Protein AF-A0A955VXV9-F1 (afdb_monomer)

Mean predicted aligned error: 8.93 Å

Solvent-accessible surface area (backbone atoms only — not comparable to full-atom values): 13601 Å² total; per-residue (Å²): 133,82,78,85,80,50,72,65,56,54,51,46,61,71,69,43,68,72,77,67,58,75,74,54,44,23,58,51,35,24,51,40,14,47,51,28,24,53,49,14,62,74,36,2,34,91,85,34,70,65,16,54,51,43,26,51,53,20,47,51,37,20,52,51,13,66,47,58,80,52,97,68,55,71,63,62,52,17,52,52,35,28,53,54,9,46,52,32,28,50,52,16,43,52,45,36,61,72,73,72,44,61,70,52,60,52,38,41,52,51,16,53,23,40,28,26,13,15,26,38,29,27,53,54,38,60,82,45,68,65,28,52,53,37,31,50,52,12,40,49,31,46,52,49,29,60,73,76,40,66,60,77,61,45,65,77,62,63,58,93,51,64,85,40,45,51,59,48,56,50,52,50,52,62,63,46,44,49,58,54,54,51,56,32,62,74,47,67,89,50,58,63,55,22,47,58,52,21,53,47,54,51,49,52,48,42,49,49,46,49,48,59,43,46,45,64,33,52,40,95,88,54,97,56,76,47,77,56,43,51,66,46,13,23,46,44,24,28,44,34,10,34,54,34,25,16,56,12,47,19,44,45,54,53,48,54,56,51,65,72,67,54,78,85,84,123

Secondary structure (DSSP, 8-state):
-PPPPPHHHHHHHHHS---THHHHHHHHHHHHHHHHHHHHHHHS-TT-HHHHHHHHHHHHHHHHHHGGGS---HHHHHHHHHHHHHHHHHHHHHHHHHHT--HHHHHHHHHHHHHHHHHHHHHH-TT-HHHHHHHHHHHHHHHHHHHH-THHHHTT---SSHHHHHHHHHHHHHHHHHHHHHHHHH-SSS-TTHHHHHHHHHHHHHHHHHHHHHHHHS-TT-SSPPPP-HHHHHHHHHHHHHHHHHHHHHHHHHHHHHHHHS----

Sequence (266 aa):
MSPPVLASEILEADLMPRCPGRRTIGPVCAASGLAGLVLALALGGASSPLTWVTAGVSALIVGFGLASGARLTYARRAWALAVLGVVELVLGNLAHLRIGLDGAFALLTVGVVVLSAGLLFRSYYRASRLARWVVLAGILLFAGWFAVTDELHALAGLGAAWQSWAPPLVHIAFLFAPILALLAFMDSRTRAGAHMWAYGLLGVFAVDVALSVAERLWPATGVGVALPDPLTATLIASAVGAVATATAAAQLLAVQTRNRAAPQDG

Nearest PDB structures (foldseek):
  4k0d-assembly1_B  TM=4.989E-01  e=6.677E+00  Anaeromyxobacter dehalogenans 2CP-C
  6fv7-assembly1_B  TM=2.117E-01  e=2.751E+00  Aquifex aeolicus VF5

Foldseek 3Di:
DDPDDDPVNVVVVVQAQPCPCLPPVLVLQLVLLVLLLVQLVVQQDPPDPLSVVSNVLSVVSNVLSPCSVPPDDLQVSLVSLQVSLVVLQCLLVVLCVVVVHDCLVVLLLVLLLQLLLLLLLCLRRLPDPVSVVSNVVSLVSLVVSVVVDCLVVLCVVADPDCLSPVLSVLNVVSVCLSVLSVVCNPDSVDSSCSNVSSVVSLVSLQVNLVSVLVCQQDPPPDPHGDGRHNSNSSSSSSSSSSSSNSSSSSSNSVVVVVVVPDDPPD

Radius of gyration: 20.26 Å; Cα contacts (8 Å, |Δi|>4): 355; chains: 1; bounding box: 61×37×69 Å

pLDDT: mean 77.39, std 9.91, range [46.41, 93.25]

Structure (mmCIF, N/CA/C/O backbone):
data_AF-A0A955VXV9-F1
#
_entry.id   AF-A0A955VXV9-F1
#
loop_
_atom_site.group_PDB
_atom_site.id
_atom_site.type_symbol
_atom_site.label_atom_id
_atom_site.label_alt_id
_atom_site.label_comp_id
_atom_site.label_asym_id
_atom_site.label_entity_id
_atom_site.label_seq_id
_atom_site.pdbx_PDB_ins_code
_atom_site.Cartn_x
_atom_site.Cartn_y
_atom_site.Cartn_z
_atom_site.occupancy
_atom_site.B_iso_or_equiv
_atom_site.auth_seq_id
_atom_site.auth_comp_id
_atom_site.auth_asym_id
_atom_site.auth_atom_id
_atom_site.pdbx_PDB_model_num
ATOM 1 N N . MET A 1 1 ? -9.451 13.523 46.779 1.00 61.91 1 MET A N 1
ATOM 2 C CA . MET A 1 1 ? -8.951 12.134 46.839 1.00 61.91 1 MET A CA 1
ATOM 3 C C . MET A 1 1 ? -9.720 11.342 45.801 1.00 61.91 1 MET A C 1
ATOM 5 O O . MET A 1 1 ? -10.940 11.326 45.875 1.00 61.91 1 MET A O 1
ATOM 9 N N . SER A 1 2 ? -9.045 10.805 44.787 1.00 54.62 2 SER A N 1
ATOM 10 C CA . SER A 1 2 ? -9.689 9.971 43.766 1.00 54.62 2 SER A CA 1
ATOM 11 C C . SER A 1 2 ? -10.032 8.604 44.375 1.00 54.62 2 SER A C 1
ATOM 13 O O . SER A 1 2 ? -9.222 8.105 45.161 1.00 54.62 2 SER A O 1
ATOM 15 N N . PRO A 1 3 ? -11.196 8.006 44.068 1.00 64.88 3 PRO A N 1
ATOM 16 C CA . PRO A 1 3 ? -11.550 6.684 44.580 1.00 64.88 3 PRO A CA 1
ATOM 17 C C . PRO A 1 3 ? -10.540 5.617 44.110 1.00 64.88 3 PRO A C 1
ATOM 19 O O . PRO A 1 3 ? -9.931 5.783 43.048 1.00 64.88 3 PRO A O 1
ATOM 22 N N . PRO A 1 4 ? -10.322 4.544 44.896 1.00 72.56 4 PRO A N 1
ATOM 23 C CA . PRO A 1 4 ? -9.399 3.474 44.536 1.00 72.56 4 PRO A CA 1
ATOM 24 C C . PRO A 1 4 ? -9.905 2.757 43.283 1.00 72.56 4 PRO A C 1
ATOM 26 O O . PRO A 1 4 ? -10.996 2.195 43.280 1.00 72.56 4 PRO A O 1
ATOM 29 N N . VAL A 1 5 ? -9.103 2.799 42.219 1.00 68.12 5 VAL A N 1
ATOM 30 C CA . VAL A 1 5 ? -9.391 2.100 40.962 1.00 68.12 5 VAL A CA 1
ATOM 31 C C . VAL A 1 5 ? -9.296 0.598 41.220 1.00 68.12 5 VAL A C 1
ATOM 33 O O . VAL A 1 5 ? -8.272 0.113 41.711 1.00 68.12 5 VAL A O 1
ATOM 36 N N . LEU A 1 6 ? -10.361 -0.141 40.914 1.00 76.81 6 LEU A N 1
ATOM 37 C CA . LEU A 1 6 ? -10.389 -1.593 41.086 1.00 76.81 6 LEU A CA 1
ATOM 38 C C . LEU A 1 6 ? -9.395 -2.251 40.117 1.00 76.81 6 LEU A C 1
ATOM 40 O O . LEU A 1 6 ? -9.275 -1.855 38.959 1.00 76.81 6 LEU A O 1
ATOM 44 N N . ALA A 1 7 ? -8.698 -3.303 40.556 1.00 74.56 7 ALA A N 1
ATOM 45 C CA . ALA A 1 7 ? -7.764 -4.043 39.698 1.00 74.56 7 ALA A CA 1
ATOM 46 C C . ALA A 1 7 ? -8.442 -4.583 38.421 1.00 74.56 7 ALA A C 1
ATOM 48 O O . ALA A 1 7 ? -7.797 -4.686 37.379 1.00 74.56 7 ALA A O 1
ATOM 49 N N . SER A 1 8 ? -9.748 -4.864 38.488 1.00 71.00 8 SER A N 1
ATOM 50 C CA . SER A 1 8 ? -10.580 -5.221 37.337 1.00 71.00 8 SER A CA 1
ATOM 51 C C . SER A 1 8 ? -10.740 -4.073 36.341 1.00 71.00 8 SER A C 1
ATOM 53 O O . SER A 1 8 ? -10.645 -4.326 35.150 1.00 71.00 8 SER A O 1
ATOM 55 N N . GLU A 1 9 ? -10.898 -2.826 36.793 1.00 67.88 9 GLU A N 1
ATOM 56 C CA . GLU A 1 9 ? -11.007 -1.644 35.921 1.00 67.88 9 GLU A CA 1
ATOM 57 C C . GLU A 1 9 ? -9.675 -1.329 35.233 1.00 67.88 9 GLU A C 1
ATOM 59 O O . GLU A 1 9 ? -9.658 -0.905 34.080 1.00 67.88 9 GLU A O 1
ATOM 64 N N . ILE A 1 10 ? -8.544 -1.580 35.902 1.00 66.69 10 ILE A N 1
ATOM 65 C CA . ILE A 1 10 ? -7.209 -1.472 35.290 1.00 66.69 10 ILE A CA 1
ATOM 66 C C . ILE A 1 10 ? -7.031 -2.556 34.222 1.00 66.69 10 ILE A C 1
ATOM 68 O O . ILE A 1 10 ? -6.568 -2.262 33.119 1.00 66.69 10 ILE A O 1
ATOM 72 N N . LEU A 1 11 ? -7.432 -3.795 34.526 1.00 61.09 11 LEU A N 1
ATOM 73 C CA . LEU A 1 11 ? -7.380 -4.905 33.575 1.00 61.09 11 LEU A CA 1
ATOM 74 C C . LEU A 1 11 ? -8.291 -4.640 32.371 1.00 61.09 11 LEU A C 1
ATOM 76 O O . LEU A 1 11 ? -7.894 -4.849 31.229 1.00 61.09 11 LEU A O 1
ATOM 80 N N . GLU A 1 12 ? -9.494 -4.134 32.621 1.00 63.16 12 GLU A N 1
ATOM 81 C CA . GLU A 1 12 ? -10.469 -3.783 31.601 1.00 63.16 12 GLU A CA 1
ATOM 82 C C . GLU A 1 12 ? -9.969 -2.612 30.751 1.00 63.16 12 GLU A C 1
ATOM 84 O O . GLU A 1 12 ? -9.995 -2.707 29.530 1.00 63.16 12 GLU A O 1
ATOM 89 N N . ALA A 1 13 ? -9.389 -1.566 31.346 1.00 57.12 13 ALA A N 1
ATOM 90 C CA . ALA A 1 13 ? -8.792 -0.437 30.627 1.00 57.12 13 ALA A CA 1
ATOM 91 C C . ALA A 1 13 ? -7.552 -0.811 29.787 1.00 57.12 13 ALA A C 1
ATOM 93 O O . ALA A 1 13 ? -7.265 -0.152 28.780 1.00 57.12 13 ALA A O 1
ATOM 94 N N . ASP A 1 14 ? -6.814 -1.856 30.172 1.00 57.91 14 ASP A N 1
ATOM 95 C CA . ASP A 1 14 ? -5.700 -2.407 29.388 1.00 57.91 14 ASP A CA 1
ATOM 96 C C . ASP A 1 14 ? -6.152 -3.379 28.289 1.00 57.91 14 ASP A C 1
ATOM 98 O O . ASP A 1 14 ? -5.473 -3.512 27.261 1.00 57.91 14 ASP A O 1
ATOM 102 N N . LEU A 1 15 ? -7.312 -4.013 28.469 1.00 53.91 15 LEU A N 1
ATOM 103 C CA . LEU A 1 15 ? -7.980 -4.839 27.463 1.00 53.91 15 LEU A CA 1
ATOM 104 C C . LEU A 1 15 ? -8.824 -4.003 26.486 1.00 53.91 15 LEU A C 1
ATOM 106 O O . LEU A 1 15 ? -9.011 -4.411 25.336 1.00 53.91 15 LEU A O 1
ATOM 110 N N . MET A 1 16 ? -9.300 -2.828 26.907 1.00 51.00 16 MET A N 1
ATOM 111 C CA . MET A 1 16 ? -10.089 -1.919 26.086 1.00 51.00 16 MET A CA 1
ATOM 112 C C . MET A 1 16 ? -9.218 -1.288 24.988 1.00 51.00 16 MET A C 1
ATOM 114 O O . MET A 1 16 ? -8.067 -0.896 25.220 1.00 51.00 16 MET A O 1
ATOM 118 N N . PRO A 1 17 ? -9.755 -1.134 23.765 1.00 52.19 17 PRO A N 1
ATOM 119 C CA . PRO A 1 17 ? -9.032 -0.532 22.657 1.00 52.19 17 PRO A CA 1
ATOM 120 C C . PRO A 1 17 ? -8.752 0.947 22.954 1.00 52.19 17 PRO A C 1
ATOM 122 O O . PRO A 1 17 ? -9.569 1.828 22.694 1.00 52.19 17 PRO A O 1
ATOM 125 N N . ARG A 1 18 ? -7.558 1.253 23.474 1.00 55.38 18 ARG A N 1
ATOM 126 C CA . ARG A 1 18 ? -7.049 2.630 23.510 1.00 55.38 18 ARG A CA 1
ATOM 127 C C . ARG A 1 18 ? -6.870 3.067 22.069 1.00 55.38 18 ARG A C 1
ATOM 129 O O . ARG A 1 18 ? -5.886 2.646 21.487 1.00 55.38 18 ARG A O 1
ATOM 136 N N . CYS A 1 19 ? -7.788 3.851 21.500 1.00 52.47 19 CYS A N 1
ATOM 137 C CA . CYS A 1 19 ? -7.744 4.346 20.119 1.00 52.47 19 CYS A CA 1
ATOM 138 C C . CYS A 1 19 ? -6.466 5.176 19.866 1.00 52.47 19 CYS A C 1
ATOM 140 O O . CYS A 1 19 ? -6.500 6.398 20.038 1.00 52.47 19 CYS A O 1
ATOM 142 N N . PRO A 1 20 ? -5.335 4.592 19.416 1.00 52.44 20 PRO A N 1
ATOM 143 C CA . PRO A 1 20 ? -4.099 5.350 19.226 1.00 52.44 20 PRO A CA 1
ATOM 144 C C . PRO A 1 20 ? -4.190 6.168 17.928 1.00 52.44 20 PRO A C 1
ATOM 146 O O . PRO A 1 20 ? -3.467 7.139 17.725 1.00 52.44 20 PRO A O 1
ATOM 149 N N . GLY A 1 21 ? -5.122 5.780 17.050 1.00 52.03 21 GLY A N 1
ATOM 150 C CA . GLY A 1 21 ? -5.211 6.228 15.673 1.00 52.03 21 GLY A CA 1
ATOM 151 C C . GLY A 1 21 ? -5.602 7.687 15.486 1.00 52.03 21 GLY A C 1
ATOM 152 O O . GLY A 1 21 ? -5.433 8.212 14.393 1.00 52.03 21 GLY A O 1
ATOM 153 N N . ARG A 1 22 ? -6.097 8.388 16.514 1.00 58.31 22 ARG A N 1
ATOM 154 C CA . ARG A 1 22 ? -6.534 9.777 16.314 1.00 58.31 22 ARG A CA 1
ATOM 155 C C . ARG A 1 22 ? -5.363 10.742 16.088 1.00 58.31 22 ARG A C 1
ATOM 157 O O . ARG A 1 22 ? -5.560 11.734 15.400 1.00 58.31 22 ARG A O 1
ATOM 164 N N . ARG A 1 23 ? -4.171 10.462 16.638 1.00 64.62 23 ARG A N 1
ATOM 165 C CA . ARG A 1 23 ? -2.998 11.354 16.520 1.00 64.62 23 ARG A CA 1
ATOM 166 C C . ARG A 1 23 ? -2.032 10.976 15.399 1.00 64.62 23 ARG A C 1
ATOM 168 O O . ARG A 1 23 ? -1.409 11.863 14.837 1.00 64.62 23 ARG A O 1
ATOM 175 N N . THR A 1 24 ? -1.911 9.696 15.062 1.00 68.56 24 THR A N 1
ATOM 176 C CA . THR A 1 24 ? -0.903 9.228 14.095 1.00 68.56 24 THR A CA 1
ATOM 177 C C . THR A 1 24 ? -1.439 9.079 12.675 1.00 68.56 24 THR A C 1
ATOM 179 O O . THR A 1 24 ? -0.682 9.226 11.725 1.00 68.56 24 THR A O 1
ATOM 182 N N . ILE A 1 25 ? -2.743 8.846 12.496 1.00 70.12 25 ILE A N 1
ATOM 183 C CA . ILE A 1 25 ? -3.293 8.491 11.178 1.00 70.12 25 ILE A CA 1
ATOM 184 C C . ILE A 1 25 ? -3.439 9.708 10.269 1.00 70.12 25 ILE A C 1
ATOM 186 O O . ILE A 1 25 ? -3.141 9.609 9.085 1.00 70.12 25 ILE A O 1
ATOM 190 N N . GLY A 1 26 ? -3.846 10.854 10.821 1.00 75.75 26 GLY A N 1
ATOM 191 C CA . GLY A 1 26 ? -3.943 12.105 10.064 1.00 75.75 26 GLY A CA 1
ATOM 192 C C . GLY A 1 26 ? -2.624 12.472 9.379 1.00 75.75 26 GLY A C 1
ATOM 193 O O . GLY A 1 26 ? -2.605 12.573 8.154 1.00 75.75 26 GLY A O 1
ATOM 194 N N . PRO A 1 27 ? -1.512 12.581 10.133 1.00 81.81 27 PRO A N 1
ATOM 195 C CA . PRO A 1 27 ? -0.197 12.858 9.566 1.00 81.81 27 PRO A CA 1
ATOM 196 C C . PRO A 1 27 ? 0.280 11.800 8.569 1.00 81.81 27 PRO A C 1
ATOM 198 O O . PRO A 1 27 ? 0.795 12.168 7.524 1.00 81.81 27 PRO A O 1
ATOM 201 N N . VAL A 1 28 ? 0.083 10.504 8.843 1.00 78.88 28 VAL A N 1
ATOM 202 C CA . VAL A 1 28 ? 0.527 9.430 7.932 1.00 78.88 28 VAL A CA 1
ATOM 203 C C . VAL A 1 28 ? -0.247 9.455 6.610 1.00 78.88 28 VAL A C 1
ATOM 205 O O . VAL A 1 28 ? 0.363 9.346 5.548 1.00 78.88 28 VAL A O 1
ATOM 208 N N . CYS A 1 29 ? -1.569 9.652 6.645 1.00 77.50 29 CYS A N 1
ATOM 209 C CA . CYS A 1 29 ? -2.385 9.772 5.430 1.00 77.50 29 CYS A CA 1
ATOM 210 C C . CYS A 1 29 ? -2.051 11.056 4.661 1.00 77.50 29 CYS A C 1
ATOM 212 O O . CYS A 1 29 ? -1.918 11.027 3.445 1.00 77.50 29 CYS A O 1
ATOM 214 N N . ALA A 1 30 ? -1.865 12.176 5.367 1.00 82.81 30 ALA A N 1
ATOM 215 C CA . ALA A 1 30 ? -1.482 13.434 4.736 1.00 82.81 30 ALA A CA 1
ATOM 216 C C . ALA A 1 30 ? -0.093 13.341 4.093 1.00 82.81 30 ALA A C 1
ATOM 218 O O . ALA A 1 30 ? 0.074 13.763 2.957 1.00 82.81 30 ALA A O 1
ATOM 219 N N . ALA A 1 31 ? 0.885 12.750 4.783 1.00 84.00 31 ALA A N 1
ATOM 220 C CA . ALA A 1 31 ? 2.239 12.584 4.270 1.00 84.00 31 ALA A CA 1
ATOM 221 C C . ALA A 1 31 ? 2.284 11.639 3.062 1.00 84.00 31 ALA A C 1
ATOM 223 O O . ALA A 1 31 ? 2.889 11.983 2.053 1.00 84.00 31 ALA A O 1
ATOM 224 N N . SER A 1 32 ? 1.612 10.484 3.136 1.00 79.50 32 SER A N 1
ATOM 225 C CA . SER A 1 32 ? 1.550 9.534 2.013 1.00 79.50 32 SER A CA 1
ATOM 226 C C . SER A 1 32 ? 0.801 10.111 0.814 1.00 79.50 32 SER A C 1
ATOM 228 O O . SER A 1 32 ? 1.315 10.045 -0.297 1.00 79.50 32 SER A O 1
ATOM 230 N N . GLY A 1 33 ? -0.349 10.756 1.026 1.00 77.38 33 GLY A N 1
ATOM 231 C CA . GLY A 1 33 ? -1.081 11.433 -0.044 1.00 77.38 33 GLY A CA 1
ATOM 232 C C . GLY A 1 33 ? -0.294 12.595 -0.660 1.00 77.38 33 GLY A C 1
ATOM 233 O O . GLY A 1 33 ? -0.336 12.782 -1.870 1.00 77.38 33 GLY A O 1
ATOM 234 N N . LEU A 1 34 ? 0.455 13.367 0.141 1.00 84.62 34 LEU A N 1
ATOM 235 C CA . LEU A 1 34 ? 1.276 14.475 -0.362 1.00 84.62 34 LEU A CA 1
ATOM 236 C C . LEU A 1 34 ? 2.444 13.946 -1.186 1.00 84.62 34 LEU A C 1
ATOM 238 O O . LEU A 1 34 ? 2.710 14.471 -2.262 1.00 84.62 34 LEU A O 1
ATOM 242 N N . ALA A 1 35 ? 3.110 12.896 -0.702 1.00 82.44 35 ALA A N 1
ATOM 243 C CA . ALA A 1 35 ? 4.159 12.220 -1.451 1.00 82.44 35 ALA A CA 1
ATOM 244 C C . ALA A 1 35 ? 3.610 11.683 -2.779 1.00 82.44 35 ALA A C 1
ATOM 246 O O . ALA A 1 35 ? 4.191 11.956 -3.824 1.00 82.44 35 ALA A O 1
ATOM 247 N N . GLY A 1 36 ? 2.453 11.015 -2.748 1.00 77.25 36 GLY A N 1
ATOM 248 C CA . GLY A 1 36 ? 1.743 10.535 -3.931 1.00 77.25 36 GLY A CA 1
ATOM 249 C C . GLY A 1 36 ? 1.443 11.631 -4.940 1.00 77.25 36 GLY A C 1
ATOM 250 O O . GLY A 1 36 ? 1.816 11.520 -6.103 1.00 77.25 36 GLY A O 1
ATOM 251 N N . LEU A 1 37 ? 0.841 12.724 -4.473 1.00 82.31 37 LEU A N 1
ATOM 252 C CA . LEU A 1 37 ? 0.487 13.880 -5.288 1.00 82.31 37 LEU A CA 1
ATOM 253 C C . LEU A 1 37 ? 1.719 14.510 -5.947 1.00 82.31 37 LEU A C 1
ATOM 255 O O . LEU A 1 37 ? 1.735 14.715 -7.158 1.00 82.31 37 LEU A O 1
ATOM 259 N N . VAL A 1 38 ? 2.749 14.817 -5.154 1.00 84.88 38 VAL A N 1
ATOM 260 C CA . VAL A 1 38 ? 3.973 15.464 -5.646 1.00 84.88 38 VAL A CA 1
ATOM 261 C C . VAL A 1 38 ? 4.683 14.563 -6.649 1.00 84.88 38 VAL A C 1
ATOM 263 O O . VAL A 1 38 ? 5.048 15.025 -7.727 1.00 84.88 38 VAL A O 1
ATOM 266 N N . LEU A 1 39 ? 4.845 13.279 -6.326 1.00 80.25 39 LEU A N 1
ATOM 267 C CA . LEU A 1 39 ? 5.540 12.330 -7.190 1.00 80.25 39 LEU A CA 1
ATOM 268 C C . LEU A 1 39 ? 4.745 12.043 -8.469 1.00 80.25 39 LEU A C 1
ATOM 270 O O . LEU A 1 39 ? 5.337 12.016 -9.542 1.00 80.25 39 LEU A O 1
ATOM 274 N N . ALA A 1 40 ? 3.419 11.890 -8.395 1.00 79.38 40 ALA A N 1
ATOM 275 C CA . ALA A 1 40 ? 2.584 11.688 -9.577 1.00 79.38 40 ALA A CA 1
ATOM 276 C C . ALA A 1 40 ? 2.651 12.896 -10.522 1.00 79.38 40 ALA A C 1
ATOM 278 O O . ALA A 1 40 ? 2.835 12.719 -11.723 1.00 79.38 40 ALA A O 1
ATOM 279 N N . LEU A 1 41 ? 2.574 14.124 -10.000 1.00 83.00 41 LEU A N 1
ATOM 280 C CA . LEU A 1 41 ? 2.667 15.333 -10.825 1.00 83.00 41 LEU A CA 1
ATOM 281 C C . LEU A 1 41 ? 4.072 15.548 -11.404 1.00 83.00 41 LEU A C 1
ATOM 283 O O . LEU A 1 41 ? 4.197 15.969 -12.552 1.00 83.00 41 LEU A O 1
ATOM 287 N N . ALA A 1 42 ? 5.121 15.247 -10.635 1.00 82.62 42 ALA A N 1
ATOM 288 C CA . ALA A 1 42 ? 6.502 15.414 -11.079 1.00 82.62 42 ALA A CA 1
ATOM 289 C C . ALA A 1 42 ? 6.939 14.343 -12.093 1.00 82.62 42 ALA A C 1
ATOM 291 O O . ALA A 1 42 ? 7.721 14.640 -12.994 1.00 82.62 42 ALA A O 1
ATOM 292 N N . LEU A 1 43 ? 6.446 13.106 -11.952 1.00 79.94 43 LEU A N 1
ATOM 293 C CA . LEU A 1 43 ? 6.962 11.930 -12.665 1.00 79.94 43 LEU A CA 1
ATOM 294 C C . LEU A 1 43 ? 5.930 11.236 -13.570 1.00 79.94 43 LEU A C 1
ATOM 296 O O . LEU A 1 43 ? 6.262 10.262 -14.235 1.00 79.94 43 LEU A O 1
ATOM 300 N N . GLY A 1 44 ? 4.680 11.695 -13.604 1.00 69.88 44 GLY A N 1
ATOM 301 C CA . GLY A 1 44 ? 3.611 11.072 -14.393 1.00 69.88 44 GLY A CA 1
ATOM 302 C C . GLY A 1 44 ? 3.431 11.607 -15.809 1.00 69.88 44 GLY A C 1
ATOM 303 O O . GLY A 1 44 ? 2.657 11.041 -16.578 1.00 69.88 44 GLY A O 1
ATOM 304 N N . GLY A 1 45 ? 4.078 12.725 -16.143 1.00 70.81 45 GLY A N 1
ATOM 305 C CA . GLY A 1 45 ? 3.829 13.457 -17.384 1.00 70.81 45 GLY A CA 1
ATOM 306 C C . GLY A 1 45 ? 2.478 14.190 -17.369 1.00 70.81 45 GLY A C 1
ATOM 307 O O . GLY A 1 45 ? 1.412 13.592 -17.214 1.00 70.81 45 GLY A O 1
ATOM 308 N N . ALA A 1 46 ? 2.508 15.512 -17.560 1.00 69.06 46 ALA A N 1
ATOM 309 C CA . ALA A 1 46 ? 1.330 16.381 -17.437 1.00 69.06 46 ALA A CA 1
ATOM 310 C C . ALA A 1 46 ? 0.235 16.134 -18.498 1.00 69.06 46 ALA A C 1
ATOM 312 O O . ALA A 1 46 ? -0.893 16.605 -18.353 1.00 69.06 46 ALA A O 1
ATOM 313 N N . SER A 1 47 ? 0.549 15.406 -19.571 1.00 72.31 47 SER A N 1
ATOM 314 C CA . SER A 1 47 ? -0.368 15.119 -20.679 1.00 72.31 47 SER A CA 1
ATOM 315 C C . SER A 1 47 ? -1.257 13.893 -20.451 1.00 72.31 47 SER A C 1
ATOM 317 O O . SER A 1 47 ? -2.207 13.687 -21.204 1.00 72.31 47 SER A O 1
ATOM 319 N N . SER A 1 48 ? -0.982 13.074 -19.431 1.00 76.75 48 SER A N 1
ATOM 320 C CA . SER A 1 48 ? -1.726 11.836 -19.203 1.00 76.75 48 SER A CA 1
ATOM 321 C C . SER A 1 48 ? -2.962 12.057 -18.317 1.00 76.75 48 SER A C 1
ATOM 323 O O . SER A 1 48 ? -2.824 12.528 -17.186 1.00 76.75 48 SER A O 1
ATOM 325 N N . PRO A 1 49 ? -4.174 11.648 -18.748 1.00 77.75 49 PRO A N 1
ATOM 326 C CA . PRO A 1 49 ? -5.368 11.707 -17.902 1.00 77.75 49 PRO A CA 1
ATOM 327 C C . PRO A 1 49 ? -5.240 10.827 -16.649 1.00 77.75 49 PRO A C 1
ATOM 329 O O . PRO A 1 49 ? -5.818 11.155 -15.617 1.00 77.75 49 PRO A O 1
ATOM 332 N N . LEU A 1 50 ? -4.447 9.749 -16.700 1.00 74.00 50 LEU A N 1
ATOM 333 C CA . LEU A 1 50 ? -4.195 8.891 -15.537 1.00 74.00 50 LEU A CA 1
ATOM 334 C C . LEU A 1 50 ? -3.437 9.637 -14.437 1.00 74.00 50 LEU A C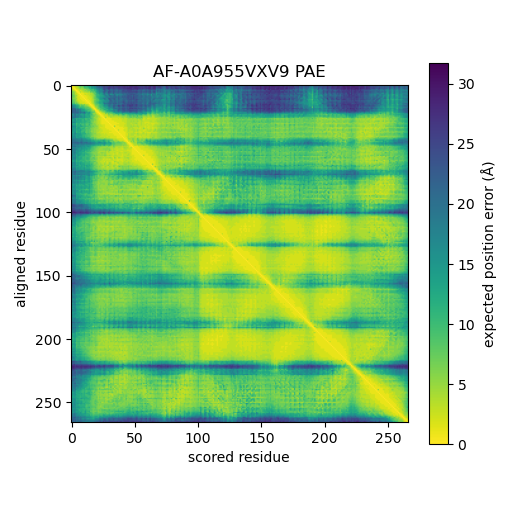 1
ATOM 336 O O . LEU A 1 50 ? -3.781 9.485 -13.271 1.00 74.00 50 LEU A O 1
ATOM 340 N N . THR A 1 51 ? -2.477 10.486 -14.806 1.00 79.19 51 THR A N 1
ATOM 341 C CA . THR A 1 51 ? -1.698 11.305 -13.866 1.00 79.19 51 THR A CA 1
ATOM 342 C C . THR A 1 51 ? -2.583 12.289 -13.107 1.00 79.19 51 THR A C 1
ATOM 344 O O . THR A 1 51 ? -2.419 12.485 -11.906 1.00 79.19 51 THR A O 1
ATOM 347 N N . TRP A 1 52 ? -3.572 12.874 -13.784 1.00 78.31 52 TRP A N 1
ATOM 348 C CA . TRP A 1 52 ? -4.535 13.773 -13.147 1.00 78.31 52 TRP A CA 1
ATOM 349 C C . TRP A 1 52 ? -5.503 13.037 -12.222 1.00 78.31 52 TRP A C 1
ATOM 351 O O . TRP A 1 52 ? -5.840 13.550 -11.156 1.00 78.31 52 TRP A O 1
ATOM 361 N N . VAL A 1 53 ? -5.925 11.826 -12.596 1.00 79.56 53 VAL A N 1
ATOM 362 C CA . VAL A 1 53 ? -6.788 10.994 -11.748 1.00 79.56 53 VAL A CA 1
ATOM 363 C C . VAL A 1 53 ? -6.044 10.547 -10.492 1.00 79.56 53 VAL A C 1
ATOM 365 O O . VAL A 1 53 ? -6.586 10.692 -9.398 1.00 79.56 53 VAL A O 1
ATOM 368 N N . THR A 1 54 ? -4.807 10.055 -10.613 1.00 77.88 54 THR A N 1
ATOM 369 C CA . THR A 1 54 ? -4.005 9.651 -9.449 1.00 77.88 54 THR A CA 1
ATOM 370 C C . THR A 1 54 ? -3.720 10.844 -8.546 1.00 77.88 54 THR A C 1
ATOM 372 O O . THR A 1 54 ? -4.037 10.783 -7.363 1.00 77.88 54 THR A O 1
ATOM 375 N N . ALA A 1 55 ? -3.271 11.974 -9.102 1.00 79.94 55 ALA A N 1
ATOM 376 C CA . ALA A 1 55 ? -3.087 13.217 -8.354 1.00 79.94 55 ALA A CA 1
ATOM 377 C C . ALA A 1 55 ? -4.373 13.660 -7.631 1.00 79.94 55 ALA A C 1
ATOM 379 O O . ALA A 1 55 ? -4.331 14.034 -6.459 1.00 79.94 55 ALA A O 1
ATOM 380 N N . GLY A 1 56 ? -5.531 13.579 -8.292 1.00 80.69 56 GLY A N 1
ATOM 381 C CA . GLY A 1 56 ? -6.824 13.906 -7.691 1.00 80.69 56 GLY A CA 1
ATOM 382 C C . GLY A 1 56 ? -7.170 13.010 -6.500 1.00 80.69 56 GLY A C 1
ATOM 383 O O . GLY A 1 56 ? -7.567 13.510 -5.447 1.00 80.69 56 GLY A O 1
ATOM 384 N N . VAL A 1 57 ? -6.975 11.695 -6.627 1.00 79.69 57 VAL A N 1
ATOM 385 C CA . VAL A 1 57 ? -7.223 10.740 -5.535 1.00 79.69 57 VAL A CA 1
ATOM 386 C C . VAL A 1 57 ? -6.229 10.942 -4.386 1.00 79.69 57 VAL A C 1
ATOM 388 O O . VAL A 1 57 ? -6.656 11.027 -3.231 1.00 79.69 57 VAL A O 1
ATOM 391 N N . SER A 1 58 ? -4.939 11.137 -4.674 1.00 80.44 58 SER A N 1
ATOM 392 C CA . SER A 1 58 ? -3.935 11.438 -3.649 1.00 80.44 58 SER A CA 1
ATOM 393 C C . SER A 1 58 ? -4.257 12.752 -2.921 1.00 80.44 58 SER A C 1
ATOM 395 O O . SER A 1 58 ? -4.190 12.810 -1.694 1.00 80.44 58 SER A O 1
ATOM 397 N N . ALA A 1 59 ? -4.705 13.795 -3.632 1.00 79.88 59 ALA A N 1
ATOM 398 C CA . ALA A 1 59 ? -5.141 15.058 -3.030 1.00 79.88 59 ALA A CA 1
ATOM 399 C C . ALA A 1 59 ? -6.365 14.886 -2.113 1.00 79.88 59 ALA A C 1
ATOM 401 O O . ALA A 1 59 ? -6.436 15.515 -1.054 1.00 79.88 59 ALA A O 1
ATOM 402 N N . LEU A 1 60 ? -7.306 14.001 -2.463 1.00 80.88 60 LEU A N 1
ATOM 403 C CA . LEU A 1 60 ? -8.426 13.648 -1.584 1.00 80.88 60 LEU A CA 1
ATOM 404 C C . LEU A 1 60 ? -7.946 12.937 -0.313 1.00 80.88 60 LEU A C 1
ATOM 406 O O . LEU A 1 60 ? -8.451 13.233 0.772 1.00 80.88 60 LEU A O 1
ATOM 410 N N . ILE A 1 61 ? -6.944 12.061 -0.410 1.00 79.75 61 ILE A N 1
ATOM 411 C CA . ILE A 1 61 ? -6.326 11.400 0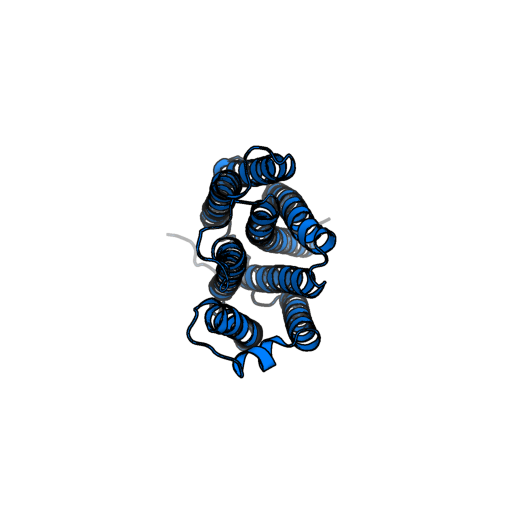.751 1.00 79.75 61 ILE A CA 1
ATOM 412 C C . ILE A 1 61 ? -5.602 12.417 1.641 1.00 79.75 61 ILE A C 1
ATOM 414 O O . ILE A 1 61 ? -5.751 12.363 2.866 1.00 79.75 61 ILE A O 1
ATOM 418 N N . VAL A 1 62 ? -4.902 13.398 1.055 1.00 80.50 62 VAL A N 1
ATOM 419 C CA . VAL A 1 62 ? -4.313 14.529 1.796 1.00 80.50 62 VAL A CA 1
ATOM 420 C C . VAL A 1 62 ? -5.389 15.310 2.528 1.00 80.50 62 VAL A C 1
ATOM 422 O O . VAL A 1 62 ? -5.300 15.495 3.743 1.00 80.50 62 VAL A O 1
ATOM 425 N N . GLY A 1 63 ? -6.431 15.728 1.805 1.00 76.69 63 GLY A N 1
ATOM 426 C CA . GLY A 1 63 ? -7.561 16.454 2.371 1.00 76.69 63 GLY A CA 1
ATOM 427 C C . GLY A 1 63 ? -8.189 15.688 3.531 1.00 76.69 63 GLY A C 1
ATOM 428 O O . GLY A 1 63 ? -8.469 16.270 4.576 1.00 76.69 63 GLY A O 1
ATOM 429 N N . PHE A 1 64 ? -8.318 14.366 3.403 1.00 76.62 64 PHE A N 1
ATOM 430 C CA . PHE A 1 64 ? -8.839 13.505 4.457 1.00 76.62 64 PHE A CA 1
ATOM 431 C C . PHE A 1 64 ? -7.904 13.401 5.675 1.00 76.62 64 PHE A C 1
ATOM 433 O O . PHE A 1 64 ? -8.356 13.485 6.823 1.00 76.62 64 PHE A O 1
ATOM 440 N N . GLY A 1 65 ? -6.597 13.254 5.442 1.00 73.31 65 GLY A N 1
ATOM 441 C CA . GLY A 1 65 ? -5.566 13.239 6.480 1.00 73.31 65 GLY A CA 1
ATOM 442 C C . GLY A 1 65 ? -5.542 14.538 7.289 1.00 73.31 65 GLY A C 1
ATOM 443 O O . GLY A 1 65 ? -5.561 14.509 8.524 1.00 73.31 65 GLY A O 1
ATOM 444 N N . LEU A 1 66 ? -5.603 15.682 6.605 1.00 76.56 66 LEU A N 1
ATOM 445 C CA . LEU A 1 66 ? -5.656 17.015 7.213 1.00 76.56 66 LEU A CA 1
ATOM 446 C C . LEU A 1 66 ? -6.995 17.272 7.924 1.00 76.56 66 LEU A C 1
ATOM 448 O O . LEU A 1 66 ? -7.024 17.787 9.043 1.00 76.56 66 LEU A O 1
ATOM 452 N N . ALA A 1 67 ? -8.111 16.819 7.346 1.00 72.12 67 ALA A N 1
ATOM 453 C CA . ALA A 1 67 ? -9.442 16.905 7.945 1.00 72.12 67 ALA A CA 1
ATOM 454 C C . ALA A 1 67 ? -9.665 15.912 9.101 1.00 72.12 67 ALA A C 1
ATOM 456 O O . ALA A 1 67 ? -10.749 15.869 9.687 1.00 72.12 67 ALA A O 1
ATOM 457 N N . SER A 1 68 ? -8.650 15.146 9.513 1.00 64.94 68 SER A N 1
ATOM 458 C CA . SER A 1 68 ? -8.727 14.247 10.671 1.00 64.94 68 SER A CA 1
ATOM 459 C C . SER A 1 68 ? -9.043 14.964 12.002 1.00 64.94 68 SER A C 1
ATOM 461 O O . SER A 1 68 ? -9.438 14.310 12.978 1.00 64.94 68 SER A O 1
ATOM 463 N N . GLY A 1 69 ? -8.982 16.300 12.048 1.00 60.94 69 GLY A N 1
ATOM 464 C CA . GLY A 1 69 ? -9.515 17.131 13.136 1.00 60.94 69 GLY A CA 1
ATOM 465 C C . GLY A 1 69 ? -11.048 17.301 13.152 1.00 60.94 69 GLY A C 1
ATOM 466 O O . GLY A 1 69 ? -11.618 17.549 14.214 1.00 60.94 69 GLY A O 1
ATOM 467 N N . ALA A 1 70 ? -11.737 17.113 12.021 1.00 63.81 70 ALA A N 1
ATOM 468 C CA . ALA A 1 70 ? -13.179 17.345 11.874 1.00 63.81 70 ALA A CA 1
ATOM 469 C C . ALA A 1 70 ? -14.019 16.357 12.702 1.00 63.81 70 ALA A C 1
ATOM 471 O O . ALA A 1 70 ? -13.616 15.219 12.913 1.00 63.81 70 ALA A O 1
ATOM 472 N N . ARG A 1 71 ? -15.224 16.723 13.155 1.00 65.50 71 ARG A N 1
ATOM 473 C CA . ARG A 1 71 ? -16.088 15.870 14.010 1.00 65.50 71 ARG A CA 1
ATOM 474 C C . ARG A 1 71 ? -16.750 14.686 13.266 1.00 65.50 71 ARG A C 1
ATOM 476 O O . ARG A 1 71 ? -17.917 14.386 13.477 1.00 65.50 71 ARG A O 1
ATOM 483 N N . LEU A 1 72 ? -16.024 14.000 12.386 1.00 63.38 72 LEU A N 1
ATOM 484 C CA . LEU A 1 72 ? -16.476 12.769 11.737 1.00 63.38 72 LEU A CA 1
ATOM 485 C C . LEU A 1 72 ? -16.361 11.576 12.690 1.00 63.38 72 LEU A C 1
ATOM 487 O O . LEU A 1 72 ? -15.326 11.400 13.343 1.00 63.38 72 LEU A O 1
ATOM 491 N N . THR A 1 73 ? -17.392 10.728 12.716 1.00 72.94 73 THR A N 1
ATOM 492 C CA . THR A 1 73 ? -17.365 9.460 13.454 1.00 72.94 73 THR A CA 1
ATOM 493 C C . THR A 1 73 ? -16.264 8.551 12.906 1.00 72.94 73 THR A C 1
ATOM 495 O O . THR A 1 73 ? -16.015 8.501 11.702 1.00 72.94 73 THR A O 1
ATOM 498 N N . TYR A 1 74 ? -15.591 7.821 13.796 1.00 67.31 74 TYR A N 1
ATOM 499 C CA . TYR A 1 74 ? -14.431 6.988 13.456 1.00 67.31 74 TYR A CA 1
ATOM 500 C C . TYR A 1 74 ? -14.732 5.968 12.337 1.00 67.31 74 TYR A C 1
ATOM 502 O O . TYR A 1 74 ? -13.918 5.791 11.437 1.00 67.31 74 TYR A O 1
ATOM 510 N N . ALA A 1 75 ? -15.942 5.397 12.314 1.00 68.81 75 ALA A N 1
ATOM 511 C CA . ALA A 1 75 ? -16.387 4.472 11.269 1.00 68.81 75 ALA A CA 1
ATOM 512 C C . ALA A 1 75 ? -16.498 5.117 9.878 1.00 68.81 75 ALA A C 1
ATOM 514 O O . ALA A 1 75 ? -16.037 4.543 8.897 1.00 68.81 75 ALA A O 1
ATOM 515 N N . ARG A 1 76 ? -17.074 6.323 9.782 1.00 72.19 76 ARG A N 1
ATOM 516 C CA . ARG A 1 76 ? -17.187 7.040 8.500 1.00 72.19 76 ARG A CA 1
ATOM 517 C C . ARG A 1 76 ? -15.813 7.393 7.939 1.00 72.19 76 ARG A C 1
ATOM 519 O O . ARG A 1 76 ? -15.625 7.362 6.730 1.00 72.19 76 ARG A O 1
ATOM 526 N N . ARG A 1 77 ? -14.850 7.682 8.820 1.00 71.06 77 ARG A N 1
ATOM 527 C CA . ARG A 1 77 ? -13.472 7.965 8.411 1.00 71.06 77 ARG A CA 1
ATOM 528 C C . ARG A 1 77 ? -12.762 6.754 7.832 1.00 71.06 77 ARG A C 1
ATOM 530 O O . ARG A 1 77 ? -12.135 6.862 6.787 1.00 71.06 77 ARG A O 1
ATOM 537 N N . ALA A 1 78 ? -12.916 5.618 8.499 1.00 71.38 78 ALA A N 1
ATOM 538 C CA . ALA A 1 78 ? -12.368 4.354 8.048 1.00 71.38 78 ALA A CA 1
ATOM 539 C C . ALA A 1 78 ? -12.928 3.955 6.674 1.00 71.38 78 ALA A C 1
ATOM 541 O O . ALA A 1 78 ? -12.171 3.580 5.789 1.00 71.38 78 ALA A O 1
ATOM 542 N N . TRP A 1 79 ? -14.237 4.120 6.457 1.00 73.38 79 TRP A N 1
ATOM 543 C CA . TRP A 1 79 ? -14.861 3.852 5.158 1.00 73.38 79 TRP A CA 1
ATOM 544 C C . TRP A 1 79 ? -14.384 4.793 4.051 1.00 73.38 79 TRP A C 1
ATOM 546 O O . TRP A 1 79 ? -14.067 4.325 2.963 1.00 73.38 79 TRP A O 1
ATOM 556 N N . ALA A 1 80 ? -14.295 6.099 4.319 1.00 73.56 80 ALA A N 1
ATOM 557 C CA . ALA A 1 80 ? -13.821 7.064 3.328 1.00 73.56 80 ALA A CA 1
ATOM 558 C C . ALA A 1 80 ? -12.373 6.777 2.893 1.00 73.56 80 ALA A C 1
ATOM 560 O O . ALA A 1 80 ? -12.091 6.737 1.698 1.00 73.56 80 ALA A O 1
ATOM 561 N N . LEU A 1 81 ? -11.476 6.502 3.849 1.00 75.06 81 LEU A N 1
ATOM 562 C CA . LEU A 1 81 ? -10.097 6.108 3.546 1.00 75.06 81 LEU A CA 1
ATOM 563 C C . LEU A 1 81 ? -10.024 4.767 2.808 1.00 75.06 81 LEU A C 1
ATOM 565 O O . LEU A 1 81 ? -9.195 4.622 1.918 1.00 75.06 81 LEU A O 1
ATOM 569 N N . ALA A 1 82 ? -10.895 3.808 3.140 1.00 76.88 82 ALA A N 1
ATOM 570 C CA . ALA A 1 82 ? -10.926 2.513 2.464 1.00 76.88 82 ALA A CA 1
ATOM 571 C C . ALA A 1 82 ? -11.317 2.670 0.995 1.00 76.88 82 ALA A C 1
ATOM 573 O O . ALA A 1 82 ? -10.661 2.104 0.131 1.00 76.88 82 ALA A O 1
ATOM 574 N N . VAL A 1 83 ? -12.351 3.464 0.705 1.00 77.19 83 VAL A N 1
ATOM 575 C CA . VAL A 1 83 ? -12.790 3.714 -0.674 1.00 77.19 83 VAL A CA 1
ATOM 576 C C . VAL A 1 83 ? -11.689 4.408 -1.470 1.00 77.19 83 VAL A C 1
ATOM 578 O O . VAL A 1 83 ? -11.349 3.939 -2.551 1.00 77.19 83 VAL A O 1
ATOM 581 N N . LEU A 1 84 ? -11.101 5.482 -0.932 1.00 76.75 84 LEU A N 1
ATOM 582 C CA . LEU A 1 84 ? -10.031 6.213 -1.617 1.00 76.75 84 LEU A CA 1
ATOM 583 C C . LEU A 1 84 ? -8.802 5.329 -1.856 1.00 76.75 84 LEU A C 1
ATOM 585 O O . LEU A 1 84 ? -8.304 5.272 -2.976 1.00 76.75 84 LEU A O 1
ATOM 589 N N . GLY A 1 85 ? -8.370 4.586 -0.833 1.00 74.75 85 GLY A N 1
ATOM 590 C CA . GLY A 1 85 ? -7.240 3.670 -0.943 1.00 74.75 85 GLY A CA 1
ATOM 591 C C . GLY A 1 85 ? -7.483 2.553 -1.956 1.00 74.75 85 GLY A C 1
ATOM 592 O O . GLY A 1 85 ? -6.607 2.282 -2.771 1.00 74.75 85 GLY A O 1
ATOM 593 N N . VAL A 1 86 ? -8.673 1.938 -1.959 1.00 81.31 86 VAL A N 1
ATOM 594 C CA . VAL A 1 86 ? -9.018 0.875 -2.918 1.00 81.31 86 VAL A CA 1
ATOM 595 C C . VAL A 1 86 ? -9.064 1.418 -4.338 1.00 81.31 86 VAL A C 1
ATOM 597 O O . VAL A 1 86 ? -8.545 0.767 -5.237 1.00 81.31 86 VAL A O 1
ATOM 600 N N . VAL A 1 87 ? -9.644 2.602 -4.556 1.00 79.38 87 VAL A N 1
ATOM 601 C CA . VAL A 1 87 ? -9.653 3.239 -5.881 1.00 79.38 87 VAL A CA 1
ATOM 602 C C . VAL A 1 87 ? -8.224 3.453 -6.373 1.00 79.38 87 VAL A C 1
ATOM 604 O O . VAL A 1 87 ? -7.902 3.060 -7.490 1.00 79.38 87 VAL A O 1
ATOM 607 N N . GLU A 1 88 ? -7.348 4.006 -5.538 1.00 76.81 88 GLU A N 1
ATOM 608 C CA . GLU A 1 88 ? -5.954 4.265 -5.909 1.00 76.81 88 GLU A CA 1
ATOM 609 C C . GLU A 1 88 ? -5.160 2.970 -6.151 1.00 76.81 88 GLU A C 1
ATOM 611 O O . GLU A 1 88 ? -4.392 2.868 -7.108 1.00 76.81 88 GLU A O 1
ATOM 616 N N . LEU A 1 89 ? -5.420 1.933 -5.352 1.00 79.06 89 LEU A N 1
ATOM 617 C CA . LEU A 1 89 ? -4.800 0.619 -5.488 1.00 79.06 89 LEU A CA 1
ATOM 618 C C . LEU A 1 89 ? -5.271 -0.115 -6.748 1.00 79.06 89 LEU A C 1
ATOM 620 O O . LEU A 1 89 ? -4.462 -0.731 -7.441 1.00 79.06 89 LEU A O 1
ATOM 624 N N . VAL A 1 90 ? -6.560 -0.029 -7.081 1.00 81.00 90 VAL A N 1
ATOM 625 C CA . VAL A 1 90 ? -7.120 -0.570 -8.327 1.00 81.00 90 VAL A CA 1
ATOM 626 C C . VAL A 1 90 ? -6.530 0.159 -9.529 1.00 81.00 90 VAL A C 1
ATOM 628 O O . VAL A 1 90 ? -6.122 -0.497 -10.484 1.00 81.00 90 VAL A O 1
ATOM 631 N N . LEU A 1 91 ? -6.419 1.489 -9.475 1.00 74.62 91 LEU A N 1
ATOM 632 C CA . LEU A 1 91 ? -5.783 2.280 -10.531 1.00 74.62 91 LEU A CA 1
ATOM 633 C C . LEU A 1 91 ? -4.309 1.891 -10.728 1.00 74.62 91 LEU A C 1
ATOM 635 O O . LEU A 1 91 ? -3.878 1.711 -11.866 1.00 74.62 91 LEU A O 1
ATOM 639 N N . GLY A 1 92 ? -3.556 1.698 -9.641 1.00 71.00 92 GLY A N 1
ATOM 640 C CA . GLY A 1 92 ? -2.155 1.278 -9.711 1.00 71.00 92 GLY A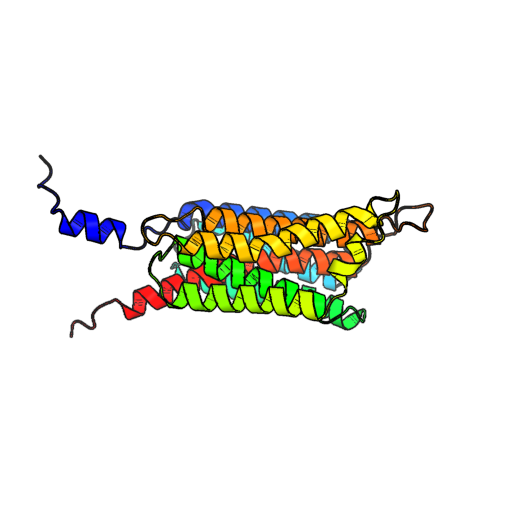 CA 1
ATOM 641 C C . GLY A 1 92 ? -1.952 -0.147 -10.244 1.00 71.00 92 GLY A C 1
ATOM 642 O O . GLY A 1 92 ? -1.036 -0.399 -11.029 1.00 71.00 92 GLY A O 1
ATOM 643 N N . ASN A 1 93 ? -2.844 -1.078 -9.892 1.00 74.62 93 ASN A N 1
ATOM 644 C CA . ASN A 1 93 ? -2.790 -2.463 -10.376 1.00 74.62 93 ASN A CA 1
ATOM 645 C C . ASN A 1 93 ? -3.290 -2.619 -11.820 1.00 74.62 93 ASN A C 1
ATOM 647 O O . ASN A 1 93 ? -2.741 -3.412 -12.583 1.00 74.62 93 ASN A O 1
ATOM 651 N N . LEU A 1 94 ? -4.293 -1.837 -12.233 1.00 71.00 94 LEU A N 1
ATOM 652 C CA . LEU A 1 94 ? -4.770 -1.814 -13.621 1.00 71.00 94 LEU A CA 1
ATOM 653 C C . LEU A 1 94 ? -3.672 -1.401 -14.602 1.00 71.00 94 LEU A C 1
ATOM 655 O O . LEU A 1 94 ? -3.669 -1.868 -15.740 1.00 71.00 94 LEU A O 1
ATOM 659 N N . ALA A 1 95 ? -2.738 -0.555 -14.171 1.00 65.44 95 ALA A N 1
ATOM 660 C CA . ALA A 1 95 ? -1.593 -0.202 -14.989 1.00 65.44 95 ALA A CA 1
ATOM 661 C C . ALA A 1 95 ? -0.686 -1.404 -15.255 1.00 65.44 95 ALA A C 1
ATOM 663 O O . ALA A 1 95 ? -0.348 -1.639 -16.407 1.00 65.44 95 ALA A O 1
ATOM 664 N N . HIS A 1 96 ? -0.383 -2.226 -14.246 1.00 65.75 96 HIS A N 1
ATOM 665 C CA . HIS A 1 96 ? 0.423 -3.439 -14.438 1.00 65.75 96 HIS A CA 1
ATOM 666 C C . HIS A 1 96 ? -0.237 -4.407 -15.422 1.00 65.75 96 HIS A C 1
ATOM 668 O O . HIS A 1 96 ? 0.401 -4.843 -16.379 1.00 65.75 96 HIS A O 1
ATOM 674 N N . LEU A 1 97 ? -1.548 -4.626 -15.279 1.00 66.94 97 LEU A N 1
ATOM 675 C CA . LEU A 1 97 ? -2.311 -5.490 -16.184 1.00 66.94 97 LEU A CA 1
ATOM 676 C C . LEU A 1 97 ? -2.336 -4.978 -17.635 1.00 66.94 97 LEU A C 1
ATOM 678 O O . LEU A 1 97 ? -2.363 -5.780 -18.564 1.00 66.94 97 LEU A O 1
ATOM 682 N N . ARG A 1 98 ? -2.314 -3.656 -17.859 1.00 64.56 98 ARG A N 1
ATOM 683 C CA . ARG A 1 98 ? -2.310 -3.070 -19.213 1.00 64.56 98 ARG A CA 1
ATOM 684 C C . ARG A 1 98 ? -0.944 -3.078 -19.898 1.00 64.56 98 ARG A C 1
ATOM 686 O O . ARG A 1 98 ? -0.907 -3.032 -21.122 1.00 64.56 98 ARG A O 1
ATOM 693 N N . ILE A 1 99 ? 0.149 -3.133 -19.140 1.00 57.03 99 ILE A N 1
ATOM 694 C CA . ILE A 1 99 ? 1.524 -3.179 -19.676 1.00 57.03 99 ILE A CA 1
ATOM 695 C C . ILE A 1 99 ? 1.968 -4.631 -19.929 1.00 57.03 99 ILE A C 1
ATOM 697 O O . ILE A 1 99 ? 3.061 -4.866 -20.430 1.00 57.03 99 ILE A O 1
ATOM 701 N N . GLY A 1 100 ? 1.131 -5.616 -19.584 1.00 52.97 100 GLY A N 1
ATOM 702 C CA . GLY A 1 100 ? 1.514 -7.028 -19.616 1.00 52.97 100 GLY A CA 1
ATOM 703 C C . GLY A 1 100 ? 2.458 -7.417 -18.475 1.00 52.97 100 GLY A C 1
ATOM 704 O O . GLY A 1 100 ? 3.163 -8.411 -18.596 1.00 52.97 100 GLY A O 1
ATOM 705 N N . LEU A 1 101 ? 2.489 -6.637 -17.387 1.00 53.84 101 LEU A N 1
ATOM 706 C CA . LEU A 1 101 ? 3.248 -6.970 -16.185 1.00 53.84 101 LEU A CA 1
ATOM 707 C C . LEU A 1 101 ? 2.495 -7.993 -15.331 1.00 53.84 101 LEU A C 1
ATOM 709 O O . LEU A 1 101 ? 1.285 -7.885 -15.117 1.00 53.84 101 LEU A O 1
ATOM 713 N N . ASP A 1 102 ? 3.269 -8.969 -14.858 1.00 66.62 102 ASP A N 1
ATOM 714 C CA . ASP A 1 102 ? 2.854 -10.176 -14.153 1.00 66.62 102 ASP A CA 1
ATOM 715 C C . ASP A 1 102 ? 1.862 -9.924 -13.015 1.00 66.62 102 ASP A C 1
ATOM 717 O O . ASP A 1 102 ? 2.039 -9.040 -12.170 1.00 66.62 102 ASP A O 1
ATOM 721 N N . GLY A 1 103 ? 0.862 -10.807 -12.909 1.00 70.69 103 GLY A N 1
ATOM 722 C CA . GLY A 1 103 ? -0.066 -10.862 -11.770 1.00 70.69 103 GLY A CA 1
ATOM 723 C C . GLY A 1 103 ? 0.632 -10.990 -10.405 1.00 70.69 103 GLY A C 1
ATOM 724 O O . GLY A 1 103 ? 0.009 -10.748 -9.371 1.00 70.69 103 GLY A O 1
ATOM 725 N N . ALA A 1 104 ? 1.932 -11.296 -10.400 1.00 82.75 104 ALA A N 1
ATOM 726 C CA . ALA A 1 104 ? 2.806 -11.263 -9.241 1.00 82.75 104 ALA A CA 1
ATOM 727 C C . ALA A 1 104 ? 2.805 -9.903 -8.516 1.00 82.75 104 ALA A C 1
ATOM 729 O O . ALA A 1 104 ? 2.671 -9.881 -7.295 1.00 82.75 104 ALA A O 1
ATOM 730 N N . PHE A 1 105 ? 2.869 -8.765 -9.220 1.00 81.81 105 PHE A N 1
ATOM 731 C CA . PHE A 1 105 ? 2.882 -7.453 -8.549 1.00 81.81 105 PHE A CA 1
ATOM 732 C C . PHE A 1 105 ? 1.571 -7.177 -7.796 1.00 81.81 105 PHE A C 1
ATOM 734 O O . PHE A 1 105 ? 1.566 -6.674 -6.668 1.00 81.81 105 PHE A O 1
ATOM 741 N N . ALA A 1 106 ? 0.442 -7.565 -8.394 1.00 82.44 106 ALA A N 1
ATOM 742 C CA . ALA A 1 106 ? -0.859 -7.453 -7.746 1.00 82.44 106 ALA A CA 1
ATOM 743 C C . ALA A 1 106 ? -0.946 -8.349 -6.507 1.00 82.44 106 ALA A C 1
ATOM 745 O O . ALA A 1 106 ? -1.447 -7.922 -5.465 1.00 82.44 106 ALA A O 1
ATOM 746 N N . LEU A 1 107 ? -0.405 -9.566 -6.594 1.00 85.88 107 LEU A N 1
ATOM 747 C CA . LEU A 1 107 ? -0.347 -10.493 -5.472 1.00 85.88 107 LEU A CA 1
ATOM 748 C C . LEU A 1 107 ? 0.498 -9.939 -4.313 1.00 85.88 107 LEU A C 1
ATOM 750 O O . LEU A 1 107 ? 0.035 -9.963 -3.169 1.00 85.88 107 LEU A O 1
ATOM 754 N N . LEU A 1 108 ? 1.672 -9.365 -4.606 1.00 88.62 108 LEU A N 1
ATOM 755 C CA . LEU A 1 108 ? 2.526 -8.688 -3.623 1.00 88.62 108 LEU A CA 1
ATOM 756 C C . LEU A 1 108 ? 1.793 -7.518 -2.963 1.00 88.62 108 LEU A C 1
ATOM 758 O O . LEU A 1 108 ? 1.723 -7.439 -1.738 1.00 88.62 108 LEU A O 1
ATOM 762 N N . THR A 1 109 ? 1.181 -6.645 -3.766 1.00 86.75 109 THR A N 1
ATOM 763 C CA . THR A 1 109 ? 0.450 -5.466 -3.282 1.00 86.75 109 THR A CA 1
ATOM 764 C C . THR A 1 109 ? -0.684 -5.864 -2.332 1.00 86.75 109 THR A C 1
ATOM 766 O O . THR A 1 109 ? -0.827 -5.301 -1.242 1.00 86.75 109 THR A O 1
ATOM 769 N N . VAL A 1 110 ? -1.481 -6.871 -2.705 1.00 86.81 110 VAL A N 1
ATOM 770 C CA . VAL A 1 110 ? -2.559 -7.391 -1.851 1.00 86.81 110 VAL A CA 1
ATOM 771 C C . VAL A 1 110 ? -1.983 -8.023 -0.580 1.00 86.81 110 VAL A C 1
ATOM 773 O O . VAL A 1 110 ? -2.498 -7.764 0.509 1.00 86.81 110 VAL A O 1
ATOM 776 N N . GLY A 1 111 ? -0.888 -8.782 -0.685 1.00 88.25 111 GLY A N 1
ATOM 777 C CA . GLY A 1 111 ? -0.168 -9.344 0.460 1.00 88.25 111 GLY A CA 1
ATOM 778 C C . GLY A 1 111 ? 0.285 -8.277 1.456 1.00 88.25 111 GLY A C 1
ATOM 779 O O . GLY A 1 111 ? -0.021 -8.380 2.648 1.00 88.25 111 GLY A O 1
ATOM 780 N N . VAL A 1 112 ? 0.933 -7.212 0.972 1.00 90.69 112 VAL A N 1
ATOM 781 C CA . VAL A 1 112 ? 1.382 -6.061 1.771 1.00 90.69 112 VAL A CA 1
ATOM 782 C C . VAL A 1 112 ? 0.207 -5.416 2.499 1.00 90.69 112 VAL A C 1
ATOM 784 O O . VAL A 1 112 ? 0.287 -5.197 3.711 1.00 90.69 112 VAL A O 1
ATOM 787 N N . VAL A 1 113 ? -0.900 -5.144 1.799 1.00 87.38 113 VAL A N 1
ATOM 788 C CA . VAL A 1 113 ? -2.089 -4.514 2.394 1.00 87.38 113 VAL A CA 1
ATOM 789 C C . VAL A 1 113 ? -2.704 -5.391 3.474 1.00 87.38 113 VAL A C 1
ATOM 791 O O . VAL A 1 113 ? -2.945 -4.912 4.584 1.00 87.38 113 VAL A O 1
ATOM 794 N N . VAL A 1 114 ? -2.946 -6.668 3.174 1.00 87.31 114 VAL A N 1
ATOM 795 C CA . VAL A 1 114 ? -3.585 -7.612 4.100 1.00 87.31 114 VAL A CA 1
ATOM 796 C C . VAL A 1 114 ? -2.717 -7.813 5.341 1.00 87.31 114 VAL A C 1
ATOM 798 O O . VAL A 1 114 ? -3.216 -7.708 6.465 1.00 87.31 114 VAL A O 1
ATOM 801 N N . LEU A 1 115 ? -1.412 -8.031 5.162 1.00 90.31 115 LEU A N 1
ATOM 802 C CA . LEU A 1 115 ? -0.485 -8.247 6.270 1.00 90.31 115 LEU A CA 1
ATOM 803 C C . LEU A 1 115 ? -0.353 -6.991 7.144 1.00 90.31 115 LEU A C 1
ATOM 805 O O . LEU A 1 115 ? -0.483 -7.072 8.369 1.00 90.31 115 LEU A O 1
ATOM 809 N N . SER A 1 116 ? -0.189 -5.817 6.529 1.00 88.56 116 SER A N 1
ATOM 810 C CA . SER A 1 116 ? -0.095 -4.535 7.240 1.00 88.56 116 SER A CA 1
ATOM 811 C C . SER A 1 116 ? -1.385 -4.208 7.994 1.00 88.56 116 SER A C 1
ATOM 813 O O . SER A 1 116 ? -1.335 -3.808 9.158 1.00 88.56 116 SER A O 1
ATOM 815 N N . ALA A 1 117 ? -2.550 -4.436 7.378 1.00 85.00 117 ALA A N 1
ATOM 816 C CA . ALA A 1 117 ? -3.848 -4.260 8.024 1.00 85.00 117 ALA A CA 1
ATOM 817 C C . ALA A 1 117 ? -4.012 -5.199 9.226 1.00 85.00 117 ALA A C 1
ATOM 819 O O . ALA A 1 117 ? -4.444 -4.761 10.293 1.00 85.00 117 ALA A O 1
ATOM 820 N N . GLY A 1 118 ? -3.620 -6.469 9.086 1.00 85.19 118 GLY A N 1
ATOM 821 C CA . GLY A 1 118 ? -3.642 -7.451 10.171 1.00 85.19 118 GLY A CA 1
ATOM 822 C C . GLY A 1 118 ? -2.736 -7.064 11.344 1.00 85.19 118 GLY A C 1
ATOM 823 O O . GLY A 1 118 ? -3.151 -7.154 12.502 1.00 85.19 118 GLY A O 1
ATOM 824 N N . LEU A 1 119 ? -1.529 -6.566 11.062 1.00 86.94 119 LEU A N 1
ATOM 825 C CA . LEU A 1 119 ? -0.568 -6.103 12.068 1.00 86.94 119 LEU A CA 1
ATOM 826 C C . LEU A 1 119 ? -1.024 -4.815 12.775 1.00 86.94 119 LEU A C 1
ATOM 828 O O . LEU A 1 119 ? -0.966 -4.725 14.008 1.00 86.94 119 LEU A O 1
ATOM 832 N N . LEU A 1 120 ? -1.553 -3.839 12.031 1.00 84.19 120 LEU A N 1
ATOM 833 C CA . LEU A 1 120 ? -2.171 -2.640 12.607 1.00 84.19 120 LEU A CA 1
ATOM 834 C C . LEU A 1 120 ? -3.382 -3.015 13.463 1.00 84.19 120 LEU A C 1
ATOM 836 O O . LEU A 1 120 ? -3.505 -2.544 14.594 1.00 84.19 120 LEU A O 1
ATOM 840 N N . PHE A 1 121 ? -4.233 -3.918 12.983 1.00 80.06 121 PHE A N 1
ATOM 841 C CA . PHE A 1 121 ? -5.388 -4.397 13.730 1.00 80.06 121 PHE A CA 1
ATOM 842 C C . PHE A 1 121 ? -4.981 -5.138 15.012 1.00 80.06 121 PHE A C 1
ATOM 844 O O . PHE A 1 121 ? -5.546 -4.865 16.073 1.00 80.06 121 PHE A O 1
ATOM 851 N N . ARG A 1 122 ? -3.938 -5.981 14.976 1.00 82.25 122 ARG A N 1
ATOM 852 C CA . ARG A 1 122 ? -3.338 -6.589 16.181 1.00 82.25 122 ARG A CA 1
ATOM 853 C C . ARG A 1 122 ? -2.876 -5.531 17.177 1.00 82.25 122 ARG A C 1
ATOM 855 O O . ARG A 1 122 ? -3.062 -5.700 18.381 1.00 82.25 122 ARG A O 1
ATOM 862 N N . SER A 1 123 ? -2.269 -4.445 16.698 1.00 81.62 123 SER A N 1
ATOM 863 C CA . SER A 1 123 ? -1.789 -3.372 17.576 1.00 81.62 123 SER A CA 1
ATOM 864 C C . SER A 1 123 ? -2.922 -2.722 18.387 1.00 81.62 123 SER A C 1
ATOM 866 O O . SER A 1 123 ? -2.693 -2.271 19.517 1.00 81.62 123 SER A O 1
ATOM 868 N N . TYR A 1 124 ? -4.141 -2.741 17.834 1.00 74.06 124 TYR A N 1
ATOM 869 C CA . TYR A 1 124 ? -5.371 -2.284 18.476 1.00 74.06 124 TYR A CA 1
ATOM 870 C C . TYR A 1 124 ? -6.038 -3.378 19.328 1.00 74.06 124 TYR A C 1
ATOM 872 O O . TYR A 1 124 ? -6.511 -3.069 20.418 1.00 74.06 124 TYR A O 1
ATOM 880 N N . TYR A 1 125 ? -6.020 -4.644 18.886 1.00 71.88 125 TYR A N 1
ATOM 881 C CA . TYR A 1 125 ? -6.663 -5.787 19.551 1.00 71.88 125 TYR A CA 1
ATOM 882 C C . TYR A 1 125 ? -5.703 -6.979 19.712 1.00 71.88 125 TYR A C 1
ATOM 884 O O . TYR A 1 125 ? -5.685 -7.906 18.896 1.00 71.88 125 TYR A O 1
ATOM 892 N N . ARG A 1 126 ? -4.932 -6.986 20.810 1.00 69.56 126 ARG A N 1
ATOM 893 C CA . ARG A 1 126 ? -3.821 -7.937 21.051 1.00 69.56 126 ARG A CA 1
ATOM 894 C C . ARG A 1 126 ? -4.231 -9.418 21.002 1.00 69.56 126 ARG A C 1
ATOM 896 O O . ARG A 1 126 ? -3.467 -10.252 20.516 1.00 69.56 126 ARG A O 1
ATOM 903 N N . ALA A 1 127 ? -5.432 -9.749 21.484 1.00 69.44 127 ALA A N 1
ATOM 904 C CA . ALA A 1 127 ? -5.918 -11.127 21.625 1.00 69.44 127 ALA A CA 1
ATOM 905 C C . ALA A 1 127 ? -6.893 -11.579 20.516 1.00 69.44 127 ALA A C 1
ATOM 907 O O . ALA A 1 127 ? -7.468 -12.664 20.600 1.00 69.44 127 ALA A O 1
ATOM 908 N N . SER A 1 128 ? -7.099 -10.775 19.468 1.00 76.50 128 SER A N 1
ATOM 909 C CA . SER A 1 128 ? -8.108 -11.085 18.450 1.00 76.50 128 SER A CA 1
ATOM 910 C C . SER A 1 128 ? -7.715 -12.286 17.582 1.00 76.50 128 SER A C 1
ATOM 912 O O . SER A 1 128 ? -6.688 -12.270 16.899 1.00 76.50 128 SER A O 1
ATOM 914 N N . ARG A 1 129 ? -8.573 -13.318 17.544 1.00 81.62 129 ARG A N 1
ATOM 915 C CA . ARG A 1 129 ? -8.442 -14.445 16.597 1.00 81.62 129 ARG A CA 1
ATOM 916 C C . ARG A 1 129 ? -8.527 -13.972 15.146 1.00 81.62 129 ARG A C 1
ATOM 918 O O . ARG A 1 129 ? -7.832 -14.509 14.294 1.00 81.62 129 ARG A O 1
ATOM 925 N N . LEU A 1 130 ? -9.320 -12.933 14.878 1.00 79.19 130 LEU A N 1
ATOM 926 C CA . LEU A 1 130 ? -9.443 -12.347 13.544 1.00 79.19 130 LEU A CA 1
ATOM 927 C C . LEU A 1 130 ? -8.108 -11.758 13.070 1.00 79.19 130 LEU A C 1
ATOM 929 O O . LEU A 1 130 ? -7.728 -11.972 11.927 1.00 79.19 130 LEU A O 1
ATOM 933 N N . ALA A 1 131 ? -7.349 -11.105 13.959 1.00 80.94 131 ALA A N 1
ATOM 934 C CA . ALA A 1 131 ? -6.025 -10.585 13.616 1.00 80.94 131 ALA A CA 1
ATOM 935 C C . ALA A 1 131 ? -5.058 -11.702 13.195 1.00 80.94 131 ALA A C 1
ATOM 937 O O . ALA A 1 131 ? -4.274 -11.514 12.272 1.00 80.94 131 ALA A O 1
ATOM 938 N N . ARG A 1 132 ? -5.145 -12.878 13.837 1.00 87.56 132 ARG A N 1
ATOM 939 C CA . ARG A 1 132 ? -4.336 -14.055 13.479 1.00 87.56 132 ARG A CA 1
ATOM 940 C C . ARG A 1 132 ? -4.668 -14.555 12.078 1.00 87.56 132 ARG A C 1
ATOM 942 O O . ARG A 1 132 ? -3.754 -14.793 11.303 1.00 87.56 132 ARG A O 1
ATOM 949 N N . TRP A 1 133 ? -5.955 -14.667 11.750 1.00 87.19 133 TRP A N 1
ATOM 950 C CA . TRP A 1 133 ? -6.398 -15.110 10.426 1.00 87.19 133 TRP A CA 1
ATOM 951 C C . TRP A 1 133 ? -6.008 -14.136 9.316 1.00 87.19 133 TRP A C 1
ATOM 953 O O . TRP A 1 133 ? -5.526 -14.573 8.278 1.00 87.19 133 TRP A O 1
ATOM 963 N N . VAL A 1 134 ? -6.160 -12.828 9.543 1.00 87.25 134 VAL A N 1
ATOM 964 C CA . VAL A 1 134 ? -5.761 -11.809 8.558 1.00 87.25 134 VAL A CA 1
ATOM 965 C C . VAL A 1 134 ? -4.246 -11.826 8.340 1.00 87.25 134 VAL A C 1
ATOM 967 O O . VAL A 1 134 ? -3.796 -11.797 7.201 1.00 87.25 134 VAL A O 1
ATOM 970 N N . VAL A 1 135 ? -3.449 -11.935 9.408 1.00 89.12 135 VAL A N 1
ATOM 971 C CA . VAL A 1 135 ? -1.987 -12.043 9.276 1.00 89.12 135 VAL A CA 1
ATOM 972 C C . VAL A 1 135 ? -1.582 -13.339 8.582 1.00 89.12 135 VAL A C 1
ATOM 974 O O . VAL A 1 135 ? -0.742 -13.291 7.691 1.00 89.12 135 VAL A O 1
ATOM 977 N N . LEU A 1 136 ? -2.210 -14.471 8.910 1.00 90.69 136 LEU A N 1
ATOM 978 C CA . LEU A 1 136 ? -1.970 -15.737 8.216 1.00 90.69 136 LEU A CA 1
ATOM 979 C C . LEU A 1 136 ? -2.286 -15.625 6.719 1.00 90.69 136 LEU A C 1
ATOM 981 O O . LEU A 1 136 ? -1.479 -16.053 5.903 1.00 90.69 136 LEU A O 1
ATOM 985 N N . ALA A 1 137 ? -3.415 -15.012 6.354 1.00 90.75 137 ALA A N 1
ATOM 986 C CA . ALA A 1 137 ? -3.762 -14.771 4.957 1.00 90.75 137 ALA A CA 1
ATOM 987 C C . ALA A 1 137 ? -2.703 -13.907 4.253 1.00 90.75 137 ALA A C 1
ATOM 989 O O . ALA A 1 137 ? -2.275 -14.246 3.156 1.00 90.75 137 ALA A O 1
ATOM 990 N N . GLY A 1 138 ? -2.221 -12.845 4.909 1.00 89.81 138 GLY A N 1
ATOM 991 C CA . GLY A 1 138 ? -1.110 -12.034 4.409 1.00 89.81 138 GLY A CA 1
ATOM 992 C C . GLY A 1 138 ? 0.158 -12.859 4.172 1.00 89.81 138 GLY A C 1
ATOM 993 O O . GLY A 1 138 ? 0.736 -12.795 3.096 1.00 89.81 138 GLY A O 1
ATOM 994 N N . ILE A 1 139 ? 0.550 -13.695 5.137 1.00 92.75 139 ILE A N 1
ATOM 995 C CA . ILE A 1 139 ? 1.714 -14.590 5.021 1.00 92.75 139 ILE A CA 1
ATOM 996 C C . ILE A 1 139 ? 1.560 -15.553 3.837 1.00 92.75 139 ILE A C 1
ATOM 998 O O . ILE A 1 139 ? 2.508 -15.739 3.079 1.00 92.75 139 ILE A O 1
ATOM 1002 N N . LEU A 1 140 ? 0.375 -16.140 3.654 1.00 93.25 140 LEU A N 1
ATOM 1003 C CA . LEU A 1 140 ? 0.100 -17.042 2.534 1.00 93.25 140 LEU A CA 1
ATOM 1004 C C . LEU A 1 140 ? 0.172 -16.323 1.182 1.00 93.25 140 LEU A C 1
ATOM 1006 O O . LEU A 1 140 ? 0.653 -16.913 0.222 1.00 93.25 140 LEU A O 1
ATOM 1010 N N . LEU A 1 141 ? -0.253 -15.059 1.104 1.00 91.81 141 LEU A N 1
ATOM 1011 C CA . LEU A 1 141 ? -0.115 -14.248 -0.109 1.00 91.81 141 LEU A CA 1
ATOM 1012 C C . LEU A 1 141 ? 1.357 -13.968 -0.438 1.00 91.81 141 LEU A C 1
ATOM 1014 O O . LEU A 1 141 ? 1.741 -14.096 -1.594 1.00 91.81 141 LEU A O 1
ATOM 1018 N N . PHE A 1 142 ? 2.190 -13.666 0.565 1.00 89.88 142 PHE A N 1
ATOM 1019 C CA . PHE A 1 142 ? 3.641 -13.529 0.374 1.00 89.88 142 PHE A CA 1
ATOM 1020 C C . PHE A 1 142 ? 4.291 -14.841 -0.065 1.00 89.88 142 PHE A C 1
ATOM 1022 O O . PHE A 1 142 ? 5.080 -14.849 -1.003 1.00 89.88 142 PHE A O 1
ATOM 1029 N N . ALA A 1 143 ? 3.943 -15.959 0.577 1.00 90.31 143 ALA A N 1
ATOM 1030 C CA . ALA A 1 143 ? 4.442 -17.273 0.181 1.00 90.31 143 ALA A CA 1
ATOM 1031 C C . ALA A 1 143 ? 4.008 -17.633 -1.249 1.00 90.31 143 ALA A C 1
ATOM 1033 O O . ALA A 1 143 ? 4.807 -18.147 -2.022 1.00 90.31 143 ALA A O 1
ATOM 1034 N N . GLY A 1 144 ? 2.759 -17.319 -1.606 1.00 90.50 144 GLY A N 1
ATOM 1035 C CA . GLY A 1 144 ? 2.235 -17.480 -2.958 1.00 90.50 144 GLY A CA 1
ATOM 1036 C C . GLY A 1 144 ? 2.985 -16.624 -3.971 1.00 90.50 144 GLY A C 1
ATOM 1037 O O . GLY A 1 144 ? 3.323 -17.128 -5.032 1.00 90.50 144 GLY A O 1
ATOM 1038 N N . TRP A 1 145 ? 3.300 -15.372 -3.628 1.00 91.38 145 TRP A N 1
ATOM 1039 C CA . TRP A 1 145 ? 4.123 -14.493 -4.457 1.00 91.38 145 TRP A CA 1
ATOM 1040 C C . TRP A 1 145 ? 5.511 -15.090 -4.702 1.00 91.38 145 TRP A C 1
ATOM 1042 O O . TRP A 1 145 ? 5.851 -15.338 -5.852 1.00 91.38 145 TRP A O 1
ATOM 1052 N N . PHE A 1 146 ? 6.241 -15.468 -3.648 1.00 89.94 146 PHE A N 1
ATOM 1053 C CA . PHE A 1 146 ? 7.539 -16.139 -3.795 1.00 89.94 146 PHE A CA 1
ATOM 1054 C C . PHE A 1 146 ? 7.467 -17.448 -4.591 1.00 89.94 146 PHE A C 1
ATOM 1056 O O . PHE A 1 146 ? 8.440 -17.813 -5.237 1.00 89.94 146 PHE A O 1
ATOM 1063 N N . ALA A 1 147 ? 6.341 -18.164 -4.544 1.00 89.00 147 ALA A N 1
ATOM 1064 C CA . ALA A 1 147 ? 6.164 -19.406 -5.290 1.00 89.00 147 ALA A CA 1
ATOM 1065 C C . ALA A 1 147 ? 5.919 -19.189 -6.791 1.00 89.00 147 ALA A C 1
ATOM 1067 O O . ALA A 1 147 ? 6.205 -20.090 -7.576 1.00 89.00 147 ALA A O 1
ATOM 1068 N N . VAL A 1 148 ? 5.368 -18.038 -7.193 1.00 89.25 148 VAL A N 1
ATOM 1069 C CA . VAL A 1 148 ? 5.097 -17.721 -8.608 1.00 89.25 148 VAL A CA 1
ATOM 1070 C C . VAL A 1 148 ? 6.180 -16.859 -9.251 1.00 89.25 148 VAL A C 1
ATOM 1072 O O . VAL A 1 148 ? 6.136 -16.650 -10.459 1.00 89.25 148 VAL A O 1
ATOM 1075 N N . THR A 1 149 ? 7.138 -16.362 -8.470 1.00 86.31 149 THR A N 1
ATOM 1076 C CA . THR A 1 149 ? 8.224 -15.507 -8.956 1.00 86.31 149 THR A CA 1
ATOM 1077 C C . THR A 1 149 ? 9.594 -16.140 -8.749 1.00 86.31 149 THR A C 1
ATOM 1079 O O . THR A 1 149 ? 9.870 -16.681 -7.681 1.00 86.31 149 THR A O 1
ATOM 1082 N N . ASP A 1 150 ? 10.510 -15.946 -9.695 1.00 82.31 150 ASP A N 1
ATOM 1083 C CA . ASP A 1 150 ? 11.908 -16.389 -9.591 1.00 82.31 150 ASP A CA 1
ATOM 1084 C C . ASP A 1 150 ? 12.812 -15.434 -8.782 1.00 82.31 150 ASP A C 1
ATOM 1086 O O . ASP A 1 150 ? 14.036 -15.449 -8.913 1.00 82.31 150 ASP A O 1
ATOM 1090 N N . GLU A 1 151 ? 12.241 -14.618 -7.894 1.00 81.19 151 GLU A N 1
ATOM 1091 C CA . GLU A 1 151 ? 12.978 -13.583 -7.149 1.00 81.19 151 GLU A CA 1
ATOM 1092 C C . GLU A 1 151 ? 14.100 -14.140 -6.268 1.00 81.19 151 GLU A C 1
ATOM 1094 O O . GLU A 1 151 ? 15.132 -13.501 -6.070 1.00 81.19 151 GLU A O 1
ATOM 1099 N N . LEU A 1 152 ? 13.944 -15.366 -5.760 1.00 76.19 152 LEU A N 1
ATOM 1100 C CA . LEU A 1 152 ? 15.005 -16.027 -4.998 1.00 76.19 152 LEU A CA 1
ATOM 1101 C C . LEU A 1 152 ? 16.167 -16.479 -5.894 1.00 76.19 152 LEU A C 1
ATOM 1103 O O . LEU A 1 152 ? 17.309 -16.495 -5.439 1.00 76.19 152 LEU A O 1
ATOM 1107 N N . HIS A 1 153 ? 15.903 -16.800 -7.163 1.00 78.94 153 HIS A N 1
ATOM 1108 C CA . HIS A 1 153 ? 16.943 -17.115 -8.143 1.00 78.94 153 HIS A CA 1
ATOM 1109 C C . HIS A 1 153 ? 17.692 -15.855 -8.595 1.00 78.94 153 HIS A C 1
ATOM 1111 O O . HIS A 1 153 ? 18.896 -15.923 -8.845 1.00 78.94 153 HIS A O 1
ATOM 1117 N N . ALA A 1 154 ? 17.025 -14.694 -8.621 1.00 74.06 154 ALA A N 1
ATOM 1118 C CA . ALA A 1 154 ? 17.642 -13.412 -8.970 1.00 74.06 154 ALA A CA 1
ATOM 1119 C C . ALA A 1 154 ? 18.814 -13.031 -8.039 1.00 74.06 154 ALA A C 1
ATOM 1121 O O . ALA A 1 154 ? 19.761 -12.374 -8.468 1.00 74.06 154 ALA A O 1
ATOM 1122 N N . LEU A 1 155 ? 18.824 -13.527 -6.795 1.00 72.75 155 LEU A N 1
ATOM 1123 C CA . LEU A 1 155 ? 19.928 -13.336 -5.844 1.00 72.75 155 LEU A CA 1
ATOM 1124 C C . LEU A 1 155 ? 21.250 -13.989 -6.276 1.00 72.75 155 LEU A C 1
ATOM 1126 O O . LEU A 1 155 ? 22.306 -13.609 -5.774 1.00 72.75 155 LEU A O 1
ATOM 1130 N N . ALA A 1 156 ? 21.218 -14.958 -7.193 1.00 75.62 156 ALA A N 1
ATOM 1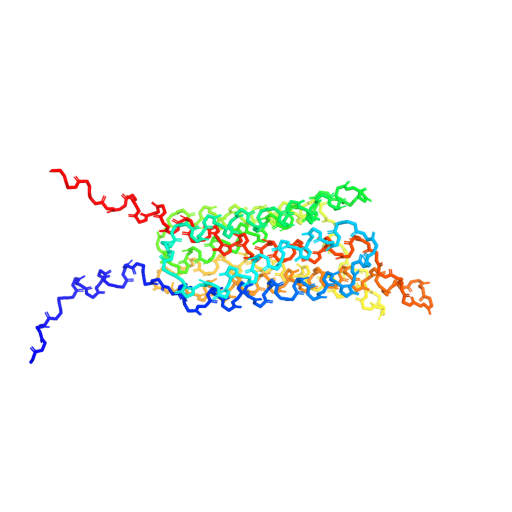131 C CA . ALA A 1 156 ? 22.422 -15.610 -7.706 1.00 75.62 156 ALA A CA 1
ATOM 1132 C C . ALA A 1 156 ? 23.091 -14.830 -8.858 1.00 75.62 156 ALA A C 1
ATOM 1134 O O . ALA A 1 156 ? 24.233 -15.121 -9.207 1.00 75.62 156 ALA A O 1
ATOM 1135 N N . GLY A 1 157 ? 22.398 -13.848 -9.447 1.00 74.75 157 GLY A N 1
ATOM 1136 C CA . GLY A 1 157 ? 22.811 -13.123 -10.654 1.00 74.75 157 GLY A CA 1
ATOM 1137 C C . GLY A 1 157 ? 23.236 -11.674 -10.410 1.00 74.75 157 GLY A C 1
ATOM 1138 O O . GLY A 1 157 ? 22.934 -10.808 -11.229 1.00 74.75 157 GLY A O 1
ATOM 1139 N N . LEU A 1 158 ? 23.893 -11.385 -9.282 1.00 81.56 158 LEU A N 1
ATOM 1140 C CA . LEU A 1 158 ? 24.257 -10.016 -8.902 1.00 81.56 158 LEU A CA 1
ATOM 1141 C C . LEU A 1 158 ? 25.353 -9.454 -9.824 1.00 81.56 158 LEU A C 1
ATOM 1143 O O . LEU A 1 158 ? 26.435 -10.028 -9.958 1.00 81.56 158 LEU A O 1
ATOM 1147 N N . GLY A 1 159 ? 25.077 -8.307 -10.440 1.00 84.44 159 GLY A N 1
ATOM 1148 C CA . GLY A 1 159 ? 26.015 -7.544 -11.258 1.00 84.44 159 GLY A CA 1
ATOM 1149 C C . GLY A 1 159 ? 26.558 -6.305 -10.535 1.00 84.44 159 GLY A C 1
ATOM 1150 O O . GLY A 1 159 ? 26.321 -6.083 -9.350 1.00 84.44 159 GLY A O 1
ATOM 1151 N N . ALA A 1 160 ? 27.297 -5.461 -11.263 1.00 82.94 160 ALA A N 1
ATOM 1152 C CA . ALA A 1 160 ? 27.869 -4.226 -10.711 1.00 82.94 160 ALA A CA 1
ATOM 1153 C C . ALA A 1 160 ? 26.854 -3.067 -10.614 1.00 82.94 160 ALA A C 1
ATOM 1155 O O . ALA A 1 160 ? 27.030 -2.145 -9.818 1.00 82.94 160 ALA A O 1
ATOM 1156 N N . ALA A 1 161 ? 25.799 -3.097 -11.431 1.00 87.50 161 ALA A N 1
ATOM 1157 C CA . ALA A 1 161 ? 24.790 -2.045 -11.488 1.00 87.50 161 ALA A CA 1
ATOM 1158 C C . ALA A 1 161 ? 23.756 -2.210 -10.363 1.00 87.50 161 ALA A C 1
ATOM 1160 O O . ALA A 1 161 ? 23.394 -3.334 -10.014 1.00 87.50 161 ALA A O 1
ATOM 1161 N N . TRP A 1 162 ? 23.247 -1.104 -9.814 1.00 88.88 162 TRP A N 1
ATOM 1162 C CA . TRP A 1 162 ? 22.309 -1.141 -8.685 1.00 88.88 162 TRP A CA 1
ATOM 1163 C C . TRP A 1 162 ? 21.007 -1.879 -9.003 1.00 88.88 162 TRP A C 1
ATOM 1165 O O . TRP A 1 162 ? 20.466 -2.548 -8.129 1.00 88.88 162 TRP A O 1
ATOM 1175 N N . GLN A 1 163 ? 20.571 -1.850 -10.264 1.00 89.06 163 GLN A N 1
ATOM 1176 C CA . GLN A 1 163 ? 19.396 -2.566 -10.765 1.00 89.06 163 GLN A CA 1
ATOM 1177 C C . GLN A 1 163 ? 19.518 -4.089 -10.583 1.00 89.06 163 GLN A C 1
ATOM 1179 O O . GLN A 1 163 ? 18.524 -4.793 -10.496 1.00 89.06 163 GLN A O 1
ATOM 1184 N N . SER A 1 164 ? 20.743 -4.618 -10.494 1.00 86.19 164 SER A N 1
ATOM 1185 C CA . SER A 1 164 ? 20.965 -6.059 -10.327 1.00 86.19 164 SER A CA 1
ATOM 1186 C C . SER A 1 164 ? 20.934 -6.536 -8.874 1.00 86.19 164 SER A C 1
ATOM 1188 O O . SER A 1 164 ? 20.747 -7.725 -8.643 1.00 86.19 164 SER A O 1
ATOM 1190 N N . TRP A 1 165 ? 21.130 -5.647 -7.892 1.00 88.19 165 TRP A N 1
ATOM 1191 C CA . TRP A 1 165 ? 21.236 -6.038 -6.481 1.00 88.19 165 TRP A CA 1
ATOM 1192 C C . TRP A 1 165 ? 20.241 -5.334 -5.558 1.00 88.19 165 TRP A C 1
ATOM 1194 O O . TRP A 1 165 ? 19.857 -5.911 -4.543 1.00 88.19 165 TRP A O 1
ATOM 1204 N N . ALA A 1 166 ? 19.778 -4.125 -5.881 1.00 89.25 166 ALA A N 1
ATOM 1205 C CA . ALA A 1 166 ? 18.889 -3.377 -4.996 1.00 89.25 166 ALA A CA 1
ATOM 1206 C C . ALA A 1 166 ? 17.476 -3.987 -4.899 1.00 89.25 166 ALA A C 1
ATOM 1208 O O . ALA A 1 166 ? 17.039 -4.197 -3.764 1.00 89.25 166 ALA A O 1
ATOM 1209 N N . PRO A 1 167 ? 16.779 -4.339 -6.003 1.00 89.44 167 PRO A N 1
ATOM 1210 C CA . PRO A 1 167 ? 15.467 -4.986 -5.896 1.00 89.44 167 PRO A CA 1
ATOM 1211 C C . PRO A 1 167 ? 15.519 -6.334 -5.152 1.00 89.44 167 PRO A C 1
ATOM 1213 O O . PRO A 1 167 ? 14.775 -6.496 -4.182 1.00 89.44 167 PRO A O 1
ATOM 1216 N N . PRO A 1 168 ? 16.462 -7.258 -5.448 1.00 88.69 168 PRO A N 1
ATOM 1217 C CA . PRO A 1 168 ? 16.571 -8.508 -4.694 1.00 88.69 168 PRO A CA 1
ATOM 1218 C C . PRO A 1 168 ? 16.806 -8.314 -3.185 1.00 88.69 168 PRO A C 1
ATOM 1220 O O . PRO A 1 168 ? 16.271 -9.070 -2.371 1.00 88.69 168 PRO A O 1
ATOM 1223 N N . LEU A 1 169 ? 17.557 -7.282 -2.771 1.00 88.50 169 LEU A N 1
ATOM 1224 C CA . LEU A 1 169 ? 17.723 -6.952 -1.347 1.00 88.50 169 LEU A CA 1
ATOM 1225 C C . LEU A 1 169 ? 16.411 -6.507 -0.687 1.00 88.50 169 LEU A C 1
ATOM 1227 O O . LEU A 1 169 ? 16.156 -6.852 0.470 1.00 88.50 169 LEU A O 1
ATOM 1231 N N . VAL A 1 170 ? 15.566 -5.765 -1.403 1.00 90.88 170 VAL A N 1
ATOM 1232 C CA . VAL A 1 170 ? 14.230 -5.387 -0.921 1.00 90.88 170 VAL A CA 1
ATOM 1233 C C . VAL A 1 170 ? 13.318 -6.613 -0.851 1.00 90.88 170 VAL A C 1
ATOM 1235 O O . VAL A 1 170 ? 12.614 -6.800 0.143 1.00 90.88 170 VAL A O 1
ATOM 1238 N N . HIS A 1 171 ? 13.404 -7.520 -1.825 1.00 89.94 171 HIS A N 1
ATOM 1239 C CA . HIS A 1 171 ? 12.658 -8.780 -1.817 1.00 89.94 171 HIS A CA 1
ATOM 1240 C C . HIS A 1 171 ? 13.033 -9.683 -0.635 1.00 89.94 171 HIS A C 1
ATOM 1242 O O . HIS A 1 171 ? 12.162 -10.302 -0.022 1.00 89.94 171 HIS A O 1
ATOM 1248 N N . ILE A 1 172 ? 14.298 -9.681 -0.204 1.00 89.12 172 ILE A N 1
ATOM 1249 C CA . ILE A 1 172 ? 14.706 -10.343 1.043 1.00 89.12 172 ILE A CA 1
ATOM 1250 C C . ILE A 1 172 ? 13.960 -9.760 2.257 1.00 89.12 172 ILE A C 1
ATOM 1252 O O . ILE A 1 172 ? 13.543 -10.505 3.147 1.00 89.12 172 ILE A O 1
ATOM 1256 N N . ALA A 1 173 ? 13.731 -8.445 2.313 1.00 90.12 173 ALA A N 1
ATOM 1257 C CA . ALA A 1 173 ? 12.956 -7.853 3.404 1.00 90.12 173 ALA A CA 1
ATOM 1258 C C . ALA A 1 173 ? 11.497 -8.350 3.406 1.00 90.12 173 ALA A C 1
ATOM 1260 O O . ALA A 1 173 ? 10.942 -8.614 4.478 1.00 90.12 173 ALA A O 1
ATOM 1261 N N . PHE A 1 174 ? 10.899 -8.570 2.230 1.00 89.81 174 PHE A N 1
ATOM 1262 C CA . PHE A 1 174 ? 9.588 -9.217 2.110 1.00 89.81 174 PHE A CA 1
ATOM 1263 C C . PHE A 1 174 ? 9.590 -10.688 2.527 1.00 89.81 174 PHE A C 1
ATOM 1265 O O . PHE A 1 174 ? 8.572 -11.163 3.021 1.00 89.81 174 PHE A O 1
ATOM 1272 N N . LEU A 1 175 ? 10.713 -11.399 2.406 1.00 89.12 175 LEU A N 1
ATOM 1273 C CA . LEU A 1 175 ? 10.855 -12.765 2.920 1.00 89.12 175 LEU A CA 1
ATOM 1274 C C . LEU A 1 175 ? 10.859 -12.791 4.454 1.00 89.12 175 LEU A C 1
ATOM 1276 O O . LEU A 1 175 ? 10.238 -13.653 5.080 1.00 89.12 175 LEU A O 1
ATOM 1280 N N . PHE A 1 176 ? 11.532 -11.823 5.078 1.00 89.56 176 PHE A N 1
ATOM 1281 C CA . PHE A 1 176 ? 11.606 -11.732 6.535 1.00 89.56 176 PHE A CA 1
ATOM 1282 C C . PHE A 1 176 ? 10.334 -11.170 7.172 1.00 89.56 176 PHE A C 1
ATOM 1284 O O . PHE A 1 176 ? 10.009 -11.539 8.302 1.00 89.56 176 PHE A O 1
ATOM 1291 N N . ALA A 1 177 ? 9.582 -10.315 6.477 1.00 88.19 177 ALA A N 1
ATOM 1292 C CA . ALA A 1 177 ? 8.381 -9.690 7.027 1.00 88.19 177 ALA A CA 1
ATOM 1293 C C . ALA A 1 177 ? 7.329 -10.695 7.561 1.00 88.19 177 ALA A C 1
ATOM 1295 O O . ALA A 1 177 ? 6.860 -10.490 8.682 1.00 88.19 177 ALA A O 1
ATOM 1296 N N . PRO A 1 178 ? 6.991 -11.803 6.870 1.00 86.12 178 PRO A N 1
ATOM 1297 C CA . PRO A 1 178 ? 6.158 -12.885 7.398 1.00 86.12 178 PRO A CA 1
ATOM 1298 C C . PRO A 1 178 ? 6.684 -13.505 8.695 1.00 86.12 178 PRO A C 1
ATOM 1300 O O . PRO A 1 178 ? 5.921 -13.725 9.636 1.00 86.12 178 PRO A O 1
ATOM 1303 N N . ILE A 1 179 ? 7.993 -13.755 8.772 1.00 88.31 179 ILE A N 1
ATOM 1304 C CA . ILE A 1 179 ? 8.641 -14.360 9.944 1.00 88.31 179 ILE A CA 1
ATOM 1305 C C . ILE A 1 179 ? 8.542 -13.401 11.133 1.00 88.31 179 ILE A C 1
ATOM 1307 O O . ILE A 1 179 ? 8.114 -13.780 12.223 1.00 88.31 179 ILE A O 1
ATOM 1311 N N . LEU A 1 180 ? 8.863 -12.128 10.908 1.00 85.56 180 LEU A N 1
ATOM 1312 C CA . LEU A 1 180 ? 8.776 -11.076 11.920 1.00 85.56 180 LEU A CA 1
ATOM 1313 C C . LEU A 1 180 ? 7.323 -10.825 12.347 1.00 85.56 180 LEU A C 1
ATOM 1315 O O . LEU A 1 180 ? 7.043 -10.617 13.531 1.00 85.56 180 LEU A O 1
ATOM 1319 N N . ALA A 1 181 ? 6.377 -10.924 11.410 1.00 84.50 181 ALA A N 1
ATOM 1320 C CA . ALA A 1 181 ? 4.955 -10.865 11.708 1.00 84.50 181 ALA A CA 1
ATOM 1321 C C . ALA A 1 181 ? 4.535 -12.010 12.636 1.00 84.50 181 ALA A C 1
ATOM 1323 O O . ALA A 1 181 ? 3.797 -11.752 13.580 1.00 84.50 181 ALA A O 1
ATOM 1324 N N . LEU A 1 182 ? 5.035 -13.237 12.448 1.00 85.75 182 LEU A N 1
ATOM 1325 C CA . LEU A 1 182 ? 4.766 -14.365 13.352 1.00 85.75 182 LEU A CA 1
ATOM 1326 C C . LEU A 1 182 ? 5.342 -14.139 14.755 1.00 85.75 182 LEU A C 1
ATOM 1328 O O . LEU A 1 182 ? 4.646 -14.390 15.742 1.00 85.75 182 LEU A O 1
ATOM 1332 N N . LEU A 1 183 ? 6.562 -13.597 14.860 1.00 84.88 183 LEU A N 1
ATOM 1333 C CA . LEU A 1 183 ? 7.162 -13.238 16.153 1.00 84.88 183 LEU A CA 1
ATOM 1334 C C . LEU A 1 183 ? 6.287 -12.249 16.923 1.00 84.88 183 LEU A C 1
ATOM 1336 O O . LEU A 1 183 ? 6.137 -12.367 18.140 1.00 84.88 183 LEU A O 1
ATOM 1340 N N . ALA A 1 184 ? 5.624 -11.327 16.215 1.00 80.38 184 ALA A N 1
ATOM 1341 C CA . ALA A 1 184 ? 4.706 -10.395 16.848 1.00 80.38 184 ALA A CA 1
ATOM 1342 C C . ALA A 1 184 ? 3.554 -11.105 17.578 1.00 80.38 184 ALA A C 1
ATOM 1344 O O . ALA A 1 184 ? 2.997 -10.499 18.490 1.00 80.38 184 ALA A O 1
ATOM 1345 N N . PHE A 1 185 ? 3.207 -12.352 17.215 1.00 79.19 185 PHE A N 1
ATOM 1346 C CA . PHE A 1 185 ? 2.154 -13.182 17.819 1.00 79.19 185 PHE A CA 1
ATOM 1347 C C . PHE A 1 185 ? 2.629 -14.170 18.891 1.00 79.19 185 PHE A C 1
ATOM 1349 O O . PHE A 1 185 ? 1.764 -14.733 19.566 1.00 79.19 185 PHE A O 1
ATOM 1356 N N . MET A 1 186 ? 3.940 -14.350 19.089 1.00 80.19 186 MET A N 1
ATOM 1357 C CA . MET A 1 186 ? 4.476 -15.295 20.079 1.00 80.19 186 MET A CA 1
ATOM 1358 C C . MET A 1 186 ? 4.098 -14.935 21.516 1.00 80.19 186 MET A C 1
ATOM 1360 O O . MET A 1 186 ? 3.785 -15.817 22.310 1.00 80.19 186 MET A O 1
ATOM 1364 N N . ASP A 1 187 ? 4.077 -13.643 21.841 1.00 75.94 187 ASP A N 1
ATOM 1365 C CA . ASP A 1 187 ? 3.623 -13.161 23.139 1.00 75.94 187 ASP A CA 1
ATOM 1366 C C . ASP A 1 187 ? 2.321 -12.367 22.984 1.00 75.94 187 ASP A C 1
ATOM 1368 O O . ASP A 1 187 ? 2.250 -11.347 22.294 1.00 75.94 187 ASP A O 1
ATOM 1372 N N . SER A 1 188 ? 1.252 -12.844 23.621 1.00 68.94 188 SER A N 1
ATOM 1373 C CA . SER A 1 188 ? -0.034 -12.142 23.664 1.00 68.94 188 SER A CA 1
ATOM 1374 C C . SER A 1 188 ? -0.055 -10.998 24.678 1.00 68.94 188 SER A C 1
ATOM 1376 O O . SER A 1 188 ? -0.977 -10.180 24.642 1.00 68.94 188 SER A O 1
ATOM 1378 N N . ARG A 1 189 ? 0.923 -10.937 25.594 1.00 68.44 189 ARG A N 1
ATOM 1379 C CA . ARG A 1 189 ? 0.977 -9.939 26.670 1.00 68.44 189 ARG A CA 1
ATOM 1380 C C . ARG A 1 189 ? 1.480 -8.590 26.169 1.00 68.44 189 ARG A C 1
ATOM 1382 O O . ARG A 1 189 ? 1.037 -7.555 26.667 1.00 68.44 189 ARG A O 1
ATOM 1389 N N . THR A 1 190 ? 2.323 -8.555 25.139 1.00 74.00 190 THR A N 1
ATOM 1390 C CA . THR A 1 190 ? 2.875 -7.312 24.578 1.00 74.00 190 THR A CA 1
ATOM 1391 C C . THR A 1 190 ? 2.266 -6.956 23.215 1.00 74.00 190 THR A C 1
ATOM 1393 O O . THR A 1 190 ? 1.651 -7.774 22.536 1.00 74.00 190 THR A O 1
ATOM 1396 N N . ARG A 1 191 ? 2.407 -5.689 22.788 1.00 68.62 191 ARG A N 1
ATOM 1397 C CA . ARG A 1 191 ? 2.085 -5.282 21.401 1.00 68.62 191 ARG A CA 1
ATOM 1398 C C . ARG A 1 191 ? 3.150 -5.740 20.398 1.00 68.62 191 ARG A C 1
ATOM 1400 O O . ARG A 1 191 ? 2.922 -5.580 19.202 1.00 68.62 191 ARG A O 1
ATOM 1407 N N . ALA A 1 192 ? 4.304 -6.211 20.885 1.00 74.69 192 ALA A N 1
ATOM 1408 C CA . ALA A 1 192 ? 5.467 -6.658 20.113 1.00 74.69 192 ALA A CA 1
ATOM 1409 C C . ALA A 1 192 ? 5.867 -5.728 18.945 1.00 74.69 192 ALA A C 1
ATOM 1411 O O . ALA A 1 192 ? 6.352 -6.179 17.915 1.00 74.69 192 ALA A O 1
ATOM 1412 N N . GLY A 1 193 ? 5.594 -4.421 19.063 1.00 79.94 193 GLY A N 1
ATOM 1413 C CA . GLY A 1 193 ? 5.850 -3.465 17.984 1.00 79.94 193 GLY A CA 1
ATOM 1414 C C . GLY A 1 193 ? 5.019 -3.675 16.710 1.00 79.94 193 GLY A C 1
ATOM 1415 O O . GLY A 1 193 ? 5.398 -3.142 15.680 1.00 79.94 193 GLY A O 1
ATOM 1416 N N . ALA A 1 194 ? 3.882 -4.386 16.743 1.00 83.94 194 ALA A N 1
ATOM 1417 C CA . ALA A 1 194 ? 3.107 -4.749 15.542 1.00 83.94 194 ALA A CA 1
ATOM 1418 C C . ALA A 1 194 ? 2.775 -3.568 14.605 1.00 83.94 194 ALA A C 1
ATOM 1420 O O . ALA A 1 194 ? 2.788 -3.715 13.389 1.00 83.94 194 ALA A O 1
ATOM 1421 N N . HIS A 1 195 ? 2.534 -2.375 15.155 1.00 82.50 195 HIS A N 1
ATOM 1422 C CA . HIS A 1 195 ? 2.331 -1.164 14.356 1.00 82.50 195 HIS A CA 1
ATOM 1423 C C . HIS A 1 195 ? 3.615 -0.695 13.651 1.00 82.50 195 HIS A C 1
ATOM 1425 O O . HIS A 1 195 ? 3.545 -0.286 12.499 1.00 82.50 195 HIS A O 1
ATOM 1431 N N . MET A 1 196 ? 4.777 -0.779 14.310 1.00 83.94 196 MET A N 1
ATOM 1432 C CA . MET A 1 196 ? 6.072 -0.475 13.692 1.00 83.94 196 MET A CA 1
ATOM 1433 C C . MET A 1 196 ? 6.380 -1.471 12.577 1.00 83.94 196 MET A C 1
ATOM 1435 O O . MET A 1 196 ? 6.825 -1.055 11.518 1.00 83.94 196 MET A O 1
ATOM 1439 N N . TRP A 1 197 ? 6.058 -2.755 12.769 1.00 87.88 197 TRP A N 1
ATOM 1440 C CA . TRP A 1 197 ? 6.197 -3.770 11.723 1.00 87.88 197 TRP A CA 1
ATOM 1441 C C . TRP A 1 197 ? 5.301 -3.499 10.517 1.00 87.88 197 TRP A C 1
ATOM 1443 O O . TRP A 1 197 ? 5.761 -3.606 9.387 1.00 87.88 197 TRP A O 1
ATOM 1453 N N . ALA A 1 198 ? 4.051 -3.089 10.743 1.00 87.56 198 ALA A N 1
ATOM 1454 C CA . ALA A 1 198 ? 3.155 -2.719 9.653 1.00 87.56 198 ALA A CA 1
ATOM 1455 C C . ALA A 1 198 ? 3.680 -1.517 8.853 1.00 87.56 198 ALA A C 1
ATOM 1457 O O . ALA A 1 198 ? 3.704 -1.557 7.628 1.00 87.56 198 ALA A O 1
ATOM 1458 N N . TYR A 1 199 ? 4.134 -0.458 9.531 1.00 84.62 199 TYR A N 1
ATOM 1459 C CA . TYR A 1 199 ? 4.716 0.698 8.844 1.00 84.62 199 TYR A CA 1
ATOM 1460 C C . TYR A 1 199 ? 6.059 0.378 8.191 1.00 84.62 199 TYR A C 1
ATOM 1462 O O . TYR A 1 199 ? 6.339 0.899 7.119 1.00 84.62 199 TYR A O 1
ATOM 1470 N N . GLY A 1 200 ? 6.861 -0.499 8.797 1.00 88.06 200 GLY A N 1
ATOM 1471 C CA . GLY A 1 200 ? 8.089 -1.013 8.202 1.00 88.06 200 GLY A CA 1
ATOM 1472 C C . GLY A 1 200 ? 7.804 -1.741 6.894 1.00 88.06 200 GLY A C 1
ATOM 1473 O O . GLY A 1 200 ? 8.423 -1.426 5.889 1.00 88.06 200 GLY A O 1
ATOM 1474 N N . LEU A 1 201 ? 6.805 -2.629 6.874 1.00 90.75 201 LEU A N 1
ATOM 1475 C CA . LEU A 1 201 ? 6.392 -3.345 5.666 1.00 90.75 201 LEU A CA 1
ATOM 1476 C C . LEU A 1 201 ? 5.890 -2.398 4.567 1.00 90.75 201 LEU A C 1
ATOM 1478 O O . LEU A 1 201 ? 6.289 -2.530 3.414 1.00 90.75 201 LEU A O 1
ATOM 1482 N N . LEU A 1 202 ? 5.059 -1.414 4.924 1.00 87.75 202 LEU A N 1
ATOM 1483 C CA . LEU A 1 202 ? 4.618 -0.374 3.989 1.00 87.75 202 LEU A CA 1
ATOM 1484 C C . LEU A 1 202 ? 5.789 0.479 3.479 1.00 87.75 202 LEU A C 1
ATOM 1486 O O . LEU A 1 202 ? 5.793 0.876 2.320 1.00 87.75 202 LEU A O 1
ATOM 1490 N N . GLY A 1 203 ? 6.784 0.744 4.327 1.00 87.12 203 GLY A N 1
ATOM 1491 C CA . GLY A 1 203 ? 8.010 1.444 3.951 1.00 87.12 203 GLY A CA 1
ATOM 1492 C C . GLY A 1 203 ? 8.859 0.641 2.968 1.00 87.12 203 GLY A C 1
ATOM 1493 O O . GLY A 1 203 ? 9.284 1.189 1.960 1.00 87.12 203 GLY A O 1
ATOM 1494 N N . VAL A 1 204 ? 9.045 -0.659 3.214 1.00 91.12 204 VAL A N 1
ATOM 1495 C CA . VAL A 1 204 ? 9.729 -1.576 2.286 1.00 91.12 204 VAL A CA 1
ATOM 1496 C C . VAL A 1 204 ? 9.001 -1.610 0.942 1.00 91.12 204 VAL A C 1
ATOM 1498 O O . VAL A 1 204 ? 9.645 -1.481 -0.090 1.00 91.12 204 VAL A O 1
ATOM 1501 N N . PHE A 1 205 ? 7.667 -1.668 0.943 1.00 90.06 205 PHE A N 1
ATOM 1502 C CA . PHE A 1 205 ? 6.867 -1.583 -0.284 1.00 90.06 205 PHE A CA 1
ATOM 1503 C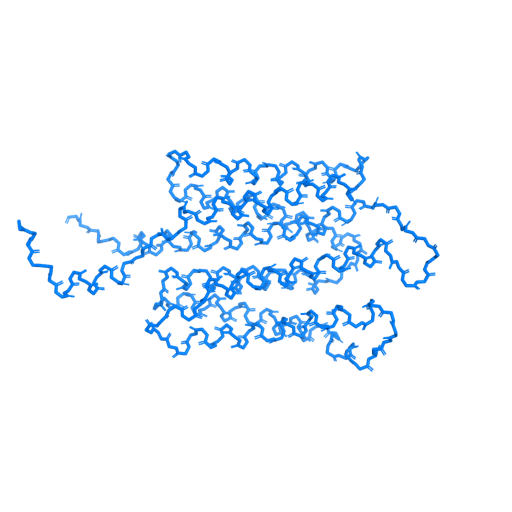 C . PHE A 1 205 ? 6.984 -0.240 -1.006 1.00 90.06 205 PHE A C 1
ATOM 1505 O O . PHE A 1 205 ? 7.051 -0.200 -2.229 1.00 90.06 205 PHE A O 1
ATOM 1512 N N . ALA A 1 206 ? 7.078 0.870 -0.276 1.00 85.81 206 ALA A N 1
ATOM 1513 C CA . ALA A 1 206 ? 7.348 2.163 -0.894 1.00 85.81 206 ALA A CA 1
ATOM 1514 C C . ALA A 1 206 ? 8.747 2.216 -1.535 1.00 85.81 206 ALA A C 1
ATOM 1516 O O . ALA A 1 206 ? 8.897 2.813 -2.598 1.00 85.81 206 ALA A O 1
ATOM 1517 N N . VAL A 1 207 ? 9.755 1.593 -0.912 1.00 89.75 207 VAL A N 1
ATOM 1518 C CA . VAL A 1 207 ? 11.107 1.477 -1.485 1.00 89.75 207 VAL A CA 1
ATOM 1519 C C . VAL A 1 207 ? 11.092 0.596 -2.730 1.00 89.75 207 VAL A C 1
ATOM 1521 O O . VAL A 1 207 ? 11.672 0.993 -3.731 1.00 89.75 207 VAL A O 1
ATOM 1524 N N . ASP A 1 208 ? 10.398 -0.539 -2.692 1.00 90.31 208 ASP A N 1
ATOM 1525 C CA . ASP A 1 208 ? 10.217 -1.438 -3.836 1.00 90.31 208 ASP A CA 1
ATOM 1526 C C . ASP A 1 208 ? 9.651 -0.693 -5.053 1.00 90.31 208 ASP A C 1
ATOM 1528 O O . ASP A 1 208 ? 10.287 -0.606 -6.102 1.00 90.31 208 ASP A O 1
ATOM 1532 N N . VAL A 1 209 ? 8.523 -0.002 -4.858 1.00 86.31 209 VAL A N 1
ATOM 1533 C CA . VAL A 1 209 ? 7.901 0.832 -5.892 1.00 86.31 209 VAL A CA 1
ATOM 1534 C C . VAL A 1 209 ? 8.844 1.943 -6.363 1.00 86.31 209 VAL A C 1
ATOM 1536 O O . VAL A 1 209 ? 8.906 2.229 -7.558 1.00 86.31 209 VAL A O 1
ATOM 1539 N N . ALA A 1 210 ? 9.595 2.575 -5.456 1.00 85.25 210 ALA A N 1
ATOM 1540 C CA . ALA A 1 210 ? 10.563 3.607 -5.821 1.00 85.25 210 ALA A CA 1
ATOM 1541 C C . ALA A 1 210 ? 11.711 3.052 -6.677 1.00 85.25 210 ALA A C 1
ATOM 1543 O O . ALA A 1 210 ? 12.131 3.728 -7.616 1.00 85.25 210 ALA A O 1
ATOM 1544 N N . LEU A 1 211 ? 12.186 1.833 -6.402 1.00 88.31 211 LEU A N 1
ATOM 1545 C CA . LEU A 1 211 ? 13.174 1.149 -7.236 1.00 88.31 211 LEU A CA 1
ATOM 1546 C C . LEU A 1 211 ? 12.585 0.807 -8.607 1.00 88.31 211 LEU A C 1
ATOM 1548 O O . LEU A 1 211 ? 13.209 1.140 -9.609 1.00 88.31 211 LEU A O 1
ATOM 1552 N N . SER A 1 212 ? 11.358 0.277 -8.680 1.00 86.31 212 SER A N 1
ATOM 1553 C CA . SER A 1 212 ? 10.690 0.012 -9.966 1.00 86.31 212 SER A CA 1
ATOM 1554 C C . SER A 1 212 ? 10.502 1.285 -10.802 1.00 86.31 212 SER A C 1
ATOM 1556 O O . SER A 1 212 ? 10.619 1.268 -12.028 1.00 86.31 212 SER A O 1
ATOM 1558 N N . VAL A 1 213 ? 10.215 2.417 -10.152 1.00 84.06 213 VAL A N 1
ATOM 1559 C CA . VAL A 1 213 ? 10.172 3.734 -10.805 1.00 84.06 213 VAL A CA 1
ATOM 1560 C C . VAL A 1 213 ? 11.569 4.162 -11.261 1.00 84.06 213 VAL A C 1
ATOM 1562 O O . VAL A 1 213 ? 11.732 4.614 -12.394 1.00 84.06 213 VAL A O 1
ATOM 1565 N N . ALA A 1 214 ? 12.586 4.009 -10.412 1.00 86.06 214 ALA A N 1
ATOM 1566 C CA . ALA A 1 214 ? 13.958 4.385 -10.729 1.00 86.06 214 ALA A CA 1
ATOM 1567 C C . ALA A 1 214 ? 14.538 3.563 -11.890 1.00 86.06 214 ALA A C 1
ATOM 1569 O O . ALA A 1 214 ? 15.231 4.132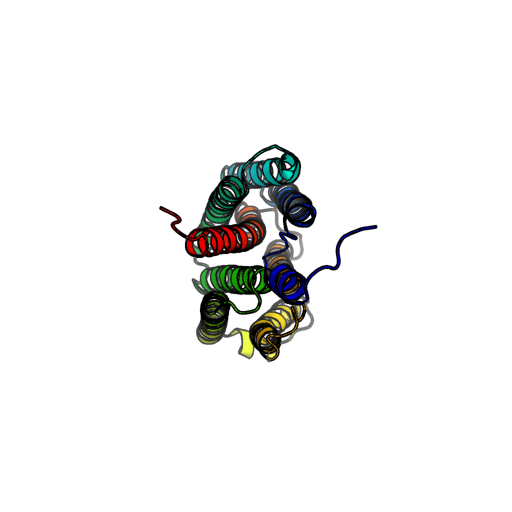 -12.727 1.00 86.06 214 ALA A O 1
ATOM 1570 N N . GLU A 1 215 ? 14.220 2.272 -12.002 1.00 86.06 215 GLU A N 1
ATOM 1571 C CA . GLU A 1 215 ? 14.663 1.412 -13.110 1.00 86.06 215 GLU A CA 1
ATOM 1572 C C . GLU A 1 215 ? 14.082 1.856 -14.451 1.00 86.06 215 GLU A C 1
ATOM 1574 O O . GLU A 1 215 ? 14.757 1.796 -15.479 1.00 86.06 215 GLU A O 1
ATOM 1579 N N . ARG A 1 216 ? 12.845 2.362 -14.436 1.00 82.06 216 ARG A N 1
ATOM 1580 C CA . ARG A 1 216 ? 12.201 2.934 -15.623 1.00 82.06 216 ARG A CA 1
ATOM 1581 C C . ARG A 1 216 ? 12.837 4.255 -16.039 1.00 82.06 216 ARG A C 1
ATOM 1583 O O . ARG A 1 216 ? 12.953 4.516 -17.232 1.00 82.06 216 ARG A O 1
ATOM 1590 N N . LEU A 1 217 ? 13.239 5.081 -15.074 1.00 84.56 217 LEU A N 1
ATOM 1591 C CA . LEU A 1 217 ? 13.869 6.379 -15.333 1.00 84.56 217 LEU A CA 1
ATOM 1592 C C . LEU A 1 217 ? 15.358 6.247 -15.702 1.00 84.56 217 LEU A C 1
ATOM 1594 O O . LEU A 1 217 ? 15.844 7.009 -16.536 1.00 84.56 217 LEU A O 1
ATOM 1598 N N . TRP A 1 218 ? 16.067 5.275 -15.123 1.00 85.81 218 TRP A N 1
ATOM 1599 C CA . TRP A 1 218 ? 17.487 4.977 -15.348 1.00 85.81 218 TRP A CA 1
ATOM 1600 C C . TRP A 1 218 ? 17.699 3.507 -15.751 1.00 85.81 218 TRP A C 1
ATOM 1602 O O . TRP A 1 218 ? 18.180 2.698 -14.946 1.00 85.81 218 TRP A O 1
ATOM 1612 N N . PRO A 1 219 ? 17.377 3.140 -17.004 1.00 80.69 219 PRO A N 1
ATOM 1613 C CA . PRO A 1 219 ? 17.590 1.784 -17.492 1.00 80.69 219 PRO A CA 1
ATOM 1614 C C . PRO A 1 219 ? 19.087 1.472 -17.621 1.00 80.69 219 PRO A C 1
ATOM 1616 O O . PRO A 1 219 ? 19.866 2.285 -18.118 1.00 80.69 219 PRO A O 1
ATOM 1619 N N . ALA A 1 220 ? 19.490 0.260 -17.227 1.00 77.62 220 ALA A N 1
ATOM 1620 C CA . ALA A 1 220 ? 20.894 -0.174 -17.212 1.00 77.62 220 ALA A CA 1
ATOM 1621 C C . ALA A 1 220 ? 21.582 -0.162 -18.596 1.00 77.62 220 ALA A C 1
ATOM 1623 O O . ALA A 1 220 ? 22.807 -0.148 -18.678 1.00 77.62 220 ALA A O 1
ATOM 1624 N N . THR A 1 221 ? 20.805 -0.164 -19.683 1.00 74.75 221 THR A N 1
ATOM 1625 C CA . THR A 1 221 ? 21.288 -0.170 -21.073 1.00 74.75 221 THR A CA 1
ATOM 1626 C C . THR A 1 221 ? 21.316 1.218 -21.728 1.00 74.75 221 THR A C 1
ATOM 1628 O O . THR A 1 221 ? 21.751 1.334 -22.874 1.00 74.75 221 THR A O 1
ATOM 1631 N N . GLY A 1 222 ? 20.843 2.271 -21.047 1.00 66.44 222 GLY A N 1
ATOM 1632 C CA . GLY A 1 222 ? 20.661 3.610 -21.618 1.00 66.44 222 GLY A CA 1
ATOM 1633 C C . GLY A 1 222 ? 21.737 4.623 -21.212 1.00 66.44 222 GLY A C 1
ATOM 1634 O O . GLY A 1 222 ? 22.222 4.619 -20.087 1.00 66.44 222 GLY A O 1
ATOM 1635 N N . VAL A 1 223 ? 22.069 5.548 -22.121 1.00 58.88 223 VAL A N 1
ATOM 1636 C CA . VAL A 1 223 ? 23.024 6.659 -21.883 1.00 58.88 223 VAL A CA 1
ATOM 1637 C C . VA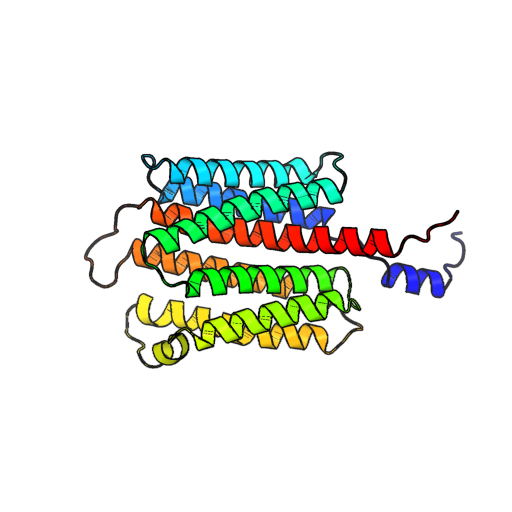L A 1 223 ? 22.317 7.919 -21.327 1.00 58.88 223 VAL A C 1
ATOM 1639 O O . VAL A 1 223 ? 22.927 8.975 -21.197 1.00 58.88 223 VAL A O 1
ATOM 1642 N N . GLY A 1 224 ? 21.026 7.848 -20.969 1.00 67.56 224 GLY A N 1
ATOM 1643 C CA . GLY A 1 224 ? 20.263 9.014 -20.504 1.00 67.56 224 GLY A CA 1
ATOM 1644 C C . GLY A 1 224 ? 19.030 8.682 -19.662 1.00 67.56 224 GLY A C 1
ATOM 1645 O O . GLY A 1 224 ? 18.561 7.546 -19.649 1.00 67.56 224 GLY A O 1
ATOM 1646 N N . VAL A 1 225 ? 18.520 9.702 -18.962 1.00 75.75 225 VAL A N 1
ATOM 1647 C CA . VAL A 1 225 ? 17.287 9.636 -18.160 1.00 75.75 225 VAL A CA 1
ATOM 1648 C C . VAL A 1 225 ? 16.089 9.523 -19.100 1.00 75.75 225 VAL A C 1
ATOM 1650 O O . VAL A 1 225 ? 15.909 10.378 -19.972 1.00 75.75 225 VAL A O 1
ATOM 1653 N N . ALA A 1 226 ? 15.277 8.481 -18.937 1.00 77.44 226 ALA A N 1
ATOM 1654 C CA . ALA A 1 226 ? 14.047 8.324 -19.701 1.00 77.44 226 ALA A CA 1
ATOM 1655 C C . ALA A 1 226 ? 13.028 9.403 -19.308 1.00 77.44 226 ALA A C 1
ATOM 1657 O O . ALA A 1 226 ? 12.954 9.828 -18.152 1.00 77.44 226 ALA A O 1
ATOM 1658 N N . LEU A 1 227 ? 12.227 9.853 -20.277 1.00 75.56 227 LEU A N 1
ATOM 1659 C CA . LEU A 1 227 ? 11.152 10.795 -19.986 1.00 75.56 227 LEU A CA 1
ATOM 1660 C C . LEU A 1 227 ? 10.101 10.130 -19.082 1.00 75.56 227 LEU A C 1
ATOM 1662 O O . LEU A 1 227 ? 9.811 8.945 -19.261 1.00 75.56 227 LEU A O 1
ATOM 1666 N N . PRO A 1 228 ? 9.514 10.881 -18.134 1.00 76.44 228 PRO A N 1
ATOM 1667 C CA . PRO A 1 228 ? 8.484 10.344 -17.265 1.00 76.44 228 PRO A CA 1
ATOM 1668 C C . PRO A 1 228 ? 7.278 9.874 -18.085 1.00 76.44 228 PRO A C 1
ATOM 1670 O O . PRO A 1 228 ? 6.724 10.627 -18.888 1.00 76.44 228 PRO A O 1
ATOM 1673 N N . ASP A 1 229 ? 6.884 8.625 -17.873 1.00 75.88 229 ASP A N 1
ATOM 1674 C CA . ASP A 1 229 ? 5.794 7.955 -18.575 1.00 75.88 229 ASP A CA 1
ATOM 1675 C C . ASP A 1 229 ? 4.560 7.829 -17.655 1.00 75.88 229 ASP A C 1
ATOM 1677 O O . ASP A 1 229 ? 4.728 7.607 -16.450 1.00 75.88 229 ASP A O 1
ATOM 1681 N N . PRO A 1 230 ? 3.316 7.941 -18.168 1.00 71.88 230 PRO A N 1
ATOM 1682 C CA . PRO A 1 230 ? 2.069 7.676 -17.445 1.00 71.88 230 PRO A CA 1
ATOM 1683 C C . PRO A 1 230 ? 2.085 6.498 -16.462 1.00 71.88 230 PRO A C 1
ATOM 1685 O O . PRO A 1 230 ? 1.417 6.542 -15.426 1.00 71.88 230 PRO A O 1
ATOM 1688 N N . LEU A 1 231 ? 2.831 5.439 -16.776 1.00 74.12 231 LEU A N 1
ATOM 1689 C CA . LEU A 1 231 ? 2.917 4.226 -15.964 1.00 74.12 231 LEU A CA 1
ATOM 1690 C C . LEU A 1 231 ? 3.650 4.455 -14.629 1.00 74.12 231 LEU A C 1
ATOM 1692 O O . LEU A 1 231 ? 3.357 3.804 -13.622 1.00 74.12 231 LEU A O 1
ATOM 1696 N N . THR A 1 232 ? 4.549 5.435 -14.579 1.00 78.38 232 THR A N 1
ATOM 1697 C CA . THR A 1 232 ? 5.256 5.845 -13.362 1.00 78.38 232 THR A CA 1
ATOM 1698 C C . THR A 1 232 ? 4.288 6.417 -12.323 1.00 78.38 232 THR A C 1
ATOM 1700 O O . THR A 1 232 ? 4.360 6.060 -11.147 1.00 78.38 232 THR 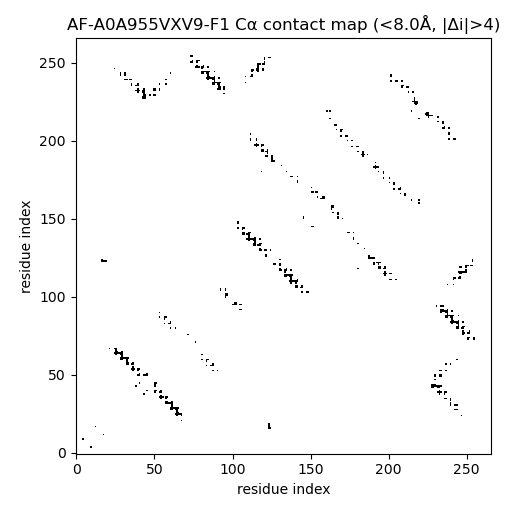A O 1
ATOM 1703 N N . ALA A 1 233 ? 3.307 7.223 -12.747 1.00 71.00 233 ALA A N 1
ATOM 1704 C CA . ALA A 1 233 ? 2.280 7.759 -11.846 1.00 71.00 233 ALA A CA 1
ATOM 1705 C C . ALA A 1 233 ? 1.401 6.665 -11.230 1.00 71.00 233 ALA A C 1
ATOM 1707 O O . ALA A 1 233 ? 0.973 6.779 -10.082 1.00 71.00 233 ALA A O 1
ATOM 1708 N N . THR A 1 234 ? 1.134 5.593 -11.973 1.00 73.12 234 THR A N 1
ATOM 1709 C CA . THR A 1 234 ? 0.307 4.483 -11.486 1.00 73.12 234 THR A CA 1
ATOM 1710 C C . THR A 1 234 ? 1.043 3.574 -10.501 1.00 73.12 234 THR A C 1
ATOM 1712 O O . THR A 1 234 ? 0.433 3.076 -9.557 1.00 73.12 234 THR A O 1
ATOM 1715 N N . LEU A 1 235 ? 2.363 3.424 -10.650 1.00 76.00 235 LEU A N 1
ATOM 1716 C CA . LEU A 1 235 ? 3.218 2.767 -9.656 1.00 76.00 235 LEU A CA 1
ATOM 1717 C C . LEU A 1 235 ? 3.162 3.513 -8.320 1.00 76.00 235 LEU A C 1
ATOM 1719 O O . LEU A 1 235 ? 2.844 2.927 -7.287 1.00 76.00 235 LEU A O 1
ATOM 1723 N N . ILE A 1 236 ? 3.352 4.831 -8.358 1.00 76.62 236 ILE A N 1
ATOM 1724 C CA . ILE A 1 236 ? 3.260 5.702 -7.179 1.00 76.62 236 ILE A CA 1
ATOM 1725 C C . ILE A 1 236 ? 1.874 5.597 -6.521 1.00 76.62 236 ILE A C 1
ATOM 1727 O O . ILE A 1 236 ? 1.780 5.450 -5.302 1.00 76.62 236 ILE A O 1
ATOM 1731 N N . ALA A 1 237 ? 0.804 5.595 -7.322 1.00 73.44 237 ALA A N 1
ATOM 1732 C CA . ALA A 1 237 ? -0.565 5.431 -6.836 1.00 73.44 237 ALA A CA 1
ATOM 1733 C C . ALA A 1 237 ? -0.764 4.104 -6.079 1.00 73.44 237 ALA A C 1
ATOM 1735 O O . ALA A 1 237 ? -1.417 4.080 -5.038 1.00 73.44 237 ALA A O 1
ATOM 1736 N N . SER A 1 238 ? -0.151 3.003 -6.529 1.00 73.75 238 SER A N 1
ATOM 1737 C CA . SER A 1 238 ? -0.256 1.716 -5.825 1.00 73.75 238 SER A CA 1
ATOM 1738 C C . SER A 1 238 ? 0.341 1.754 -4.410 1.00 73.75 238 SER A C 1
ATOM 1740 O O . SER A 1 238 ? -0.274 1.231 -3.479 1.00 73.75 238 SER A O 1
ATOM 1742 N N . ALA A 1 239 ? 1.476 2.438 -4.212 1.00 78.88 239 ALA A N 1
ATOM 1743 C CA . ALA A 1 239 ? 2.105 2.599 -2.900 1.00 78.88 239 ALA A CA 1
ATOM 1744 C C . ALA A 1 239 ? 1.239 3.439 -1.948 1.00 78.88 239 ALA A C 1
ATOM 1746 O O . ALA A 1 239 ? 1.001 3.051 -0.801 1.00 78.88 239 ALA A O 1
ATOM 1747 N N . VAL A 1 240 ? 0.721 4.570 -2.431 1.00 77.94 240 VAL A N 1
ATOM 1748 C CA . VAL A 1 240 ? -0.135 5.478 -1.648 1.00 77.94 240 VAL A CA 1
ATOM 1749 C C . VAL A 1 240 ? -1.454 4.790 -1.295 1.00 77.94 240 VAL A C 1
ATOM 1751 O O . VAL A 1 240 ? -1.854 4.756 -0.125 1.00 77.94 240 VAL A O 1
ATOM 1754 N N . GLY A 1 241 ? -2.065 4.133 -2.283 1.00 73.56 241 GLY A N 1
ATOM 1755 C CA . GLY A 1 241 ? -3.278 3.346 -2.128 1.00 73.56 241 GLY A CA 1
ATOM 1756 C C . GLY A 1 241 ? -3.106 2.194 -1.143 1.00 73.56 241 GLY A C 1
ATOM 1757 O O . GLY A 1 241 ? -4.001 1.947 -0.333 1.00 73.56 241 GLY A O 1
ATOM 1758 N N . ALA A 1 242 ? -1.950 1.521 -1.131 1.00 78.44 242 ALA A N 1
ATOM 1759 C CA . ALA A 1 242 ? -1.660 0.449 -0.179 1.00 78.44 242 ALA A CA 1
ATOM 1760 C C . ALA A 1 242 ? -1.602 0.963 1.266 1.00 78.44 242 ALA A C 1
ATOM 1762 O O . ALA A 1 242 ? -2.221 0.373 2.157 1.00 78.44 242 ALA A O 1
ATOM 1763 N N . VAL A 1 243 ? -0.939 2.100 1.500 1.00 80.38 243 VAL A N 1
ATOM 1764 C CA . VAL A 1 243 ? -0.884 2.748 2.821 1.00 80.38 243 VAL A CA 1
ATOM 1765 C C . VAL A 1 243 ? -2.284 3.168 3.283 1.00 80.38 243 VAL A C 1
ATOM 1767 O O . VAL A 1 243 ? -2.692 2.857 4.410 1.00 80.38 243 VAL A O 1
ATOM 1770 N N . ALA A 1 244 ? -3.052 3.835 2.418 1.00 77.56 244 ALA A N 1
ATOM 1771 C CA . ALA A 1 244 ? -4.410 4.276 2.727 1.00 77.56 244 ALA A CA 1
ATOM 1772 C C . ALA A 1 244 ? -5.354 3.089 2.995 1.00 77.56 244 ALA A C 1
ATOM 1774 O O . ALA A 1 244 ? -6.082 3.080 3.988 1.00 77.56 244 ALA A O 1
ATOM 1775 N N . THR A 1 245 ? -5.290 2.038 2.174 1.00 79.38 245 THR A N 1
ATOM 1776 C CA . THR A 1 245 ? -6.140 0.845 2.317 1.00 79.38 245 THR A CA 1
ATOM 1777 C C . THR A 1 245 ? -5.797 0.056 3.575 1.00 79.38 245 THR A C 1
ATOM 1779 O O . THR A 1 245 ? -6.698 -0.318 4.326 1.00 79.38 245 THR A O 1
ATOM 1782 N N . ALA A 1 246 ? -4.510 -0.170 3.857 1.00 77.19 246 ALA A N 1
ATOM 1783 C CA . ALA A 1 246 ? -4.085 -0.923 5.035 1.00 77.19 246 ALA A CA 1
ATOM 1784 C C . ALA A 1 246 ? -4.489 -0.216 6.339 1.00 77.19 246 ALA A C 1
ATOM 1786 O O . ALA A 1 246 ? -4.999 -0.845 7.273 1.00 77.19 246 ALA A O 1
ATOM 1787 N N . THR A 1 247 ? -4.312 1.108 6.392 1.00 76.75 247 THR A N 1
ATOM 1788 C CA . THR A 1 247 ? -4.720 1.914 7.550 1.00 76.75 247 THR A CA 1
ATOM 1789 C C . THR A 1 247 ? -6.238 1.934 7.718 1.00 76.75 247 THR A C 1
ATOM 1791 O O . THR A 1 247 ? -6.729 1.744 8.833 1.00 76.75 247 THR A O 1
ATOM 1794 N N . ALA A 1 248 ? -6.996 2.078 6.630 1.00 77.94 248 ALA A N 1
ATOM 1795 C CA . ALA A 1 248 ? -8.453 2.059 6.649 1.00 77.94 248 ALA A CA 1
ATOM 1796 C C . ALA A 1 248 ? -9.041 0.701 7.059 1.00 77.94 248 ALA A C 1
ATOM 1798 O O . ALA A 1 248 ? -9.930 0.638 7.913 1.00 77.94 248 ALA A O 1
ATOM 1799 N N . ALA A 1 249 ? -8.516 -0.394 6.506 1.00 74.88 249 ALA A N 1
ATOM 1800 C CA . ALA A 1 249 ? -8.947 -1.751 6.824 1.00 74.88 249 ALA A CA 1
ATOM 1801 C C . ALA A 1 249 ? -8.754 -2.060 8.314 1.00 74.88 249 ALA A C 1
ATOM 1803 O O . ALA A 1 249 ? -9.668 -2.563 8.971 1.00 74.88 249 ALA A O 1
ATOM 1804 N N . ALA A 1 250 ? -7.611 -1.670 8.889 1.00 76.38 250 ALA A N 1
ATOM 1805 C CA . ALA A 1 250 ? -7.360 -1.830 10.317 1.00 76.38 250 ALA A CA 1
ATOM 1806 C C . ALA A 1 250 ? -8.378 -1.069 11.188 1.00 76.38 250 ALA A C 1
ATOM 1808 O O . ALA A 1 250 ? -8.805 -1.575 12.230 1.00 76.38 250 ALA A O 1
ATOM 1809 N N . GLN A 1 251 ? -8.807 0.124 10.757 1.00 76.88 251 GLN A N 1
ATOM 1810 C CA . GLN A 1 251 ? -9.843 0.892 11.450 1.00 76.88 251 GLN A CA 1
ATOM 1811 C C . GLN A 1 251 ? -11.236 0.262 11.310 1.00 76.88 251 GLN A C 1
ATOM 1813 O O . GLN A 1 251 ? -11.977 0.203 12.290 1.00 76.88 251 GLN A O 1
ATOM 1818 N N . LEU A 1 252 ? -11.607 -0.223 10.122 1.00 76.19 252 LEU A N 1
ATOM 1819 C CA . LEU A 1 252 ? -12.905 -0.869 9.901 1.00 76.19 252 LEU A CA 1
ATOM 1820 C C . LEU A 1 252 ? -13.049 -2.139 10.739 1.00 76.19 252 LEU A C 1
ATOM 1822 O O . LEU A 1 252 ? -14.064 -2.313 11.418 1.00 76.19 252 LEU A O 1
ATOM 1826 N N . LEU A 1 253 ? -12.005 -2.972 10.767 1.00 73.94 253 LEU A N 1
ATOM 1827 C CA . LEU A 1 253 ? -11.952 -4.153 11.627 1.00 73.94 253 LEU A CA 1
ATOM 1828 C C . LEU A 1 253 ? -12.116 -3.763 13.101 1.00 73.94 253 LEU A C 1
ATOM 1830 O O . LEU A 1 253 ? -12.876 -4.402 13.828 1.00 73.94 253 LEU A O 1
ATOM 1834 N N . ALA A 1 254 ? -11.478 -2.665 13.521 1.00 71.50 254 ALA A N 1
ATOM 1835 C CA . ALA A 1 254 ? -11.591 -2.144 14.876 1.00 71.50 254 ALA A CA 1
ATOM 1836 C C . ALA A 1 254 ? -13.003 -1.667 15.248 1.00 71.50 254 ALA A C 1
ATOM 1838 O O . ALA A 1 254 ? -13.411 -1.822 16.401 1.00 71.50 254 ALA A O 1
ATOM 1839 N N . VAL A 1 255 ? -13.754 -1.091 14.305 1.00 76.00 255 VAL A N 1
ATOM 1840 C CA . VAL A 1 255 ? -15.155 -0.698 14.531 1.00 76.00 255 VAL A CA 1
ATOM 1841 C C . VAL A 1 255 ? -16.056 -1.916 14.650 1.00 76.00 255 VAL A C 1
ATOM 1843 O O . VAL A 1 255 ? -16.872 -1.989 15.568 1.00 76.00 255 VAL A O 1
ATOM 1846 N N . GLN A 1 256 ? -15.910 -2.879 13.742 1.00 76.81 256 GLN A N 1
ATOM 1847 C CA . GLN A 1 256 ? -16.778 -4.054 13.705 1.00 76.81 256 GLN A CA 1
ATOM 1848 C C . GLN A 1 256 ? -16.647 -4.908 14.967 1.00 76.81 256 GLN A C 1
ATOM 1850 O O . GLN A 1 256 ? -17.658 -5.365 15.500 1.00 76.81 256 GLN A O 1
ATOM 1855 N N . THR A 1 257 ? -15.429 -5.091 15.486 1.00 72.88 257 THR A N 1
ATOM 1856 C CA . THR A 1 257 ? -15.234 -5.820 16.747 1.00 72.88 257 THR A CA 1
ATOM 1857 C C . THR A 1 257 ? -15.866 -5.111 17.933 1.00 72.88 257 THR A C 1
ATOM 1859 O O . THR A 1 257 ? -16.450 -5.776 18.782 1.00 72.88 257 THR A O 1
ATOM 1862 N N . ARG A 1 258 ? -15.811 -3.774 17.977 1.00 69.88 258 ARG A N 1
ATOM 1863 C CA . ARG A 1 258 ? -16.459 -2.996 19.038 1.00 69.88 258 ARG A CA 1
ATOM 1864 C C . ARG A 1 258 ? -17.980 -3.150 19.004 1.00 69.88 258 ARG A C 1
ATOM 1866 O O . ARG A 1 258 ? -18.581 -3.374 20.045 1.00 69.88 258 ARG A O 1
ATOM 1873 N N . ASN A 1 259 ? -18.588 -3.078 17.820 1.00 73.69 259 ASN A N 1
ATOM 1874 C CA . ASN A 1 259 ? -20.042 -3.200 17.674 1.00 73.69 259 ASN A CA 1
ATOM 1875 C C . ASN A 1 259 ? -20.568 -4.587 18.073 1.00 73.69 259 ASN A C 1
ATOM 1877 O O . ASN A 1 259 ? -21.696 -4.688 18.531 1.00 73.69 259 ASN A O 1
ATOM 1881 N N . ARG A 1 260 ? -19.763 -5.648 17.921 1.00 72.19 260 ARG A N 1
ATOM 1882 C CA . ARG A 1 260 ? -20.131 -7.011 18.350 1.00 72.19 260 ARG A CA 1
ATOM 1883 C C . ARG A 1 260 ? -20.002 -7.242 19.857 1.00 72.19 260 ARG A C 1
ATOM 1885 O O . ARG A 1 260 ? -20.593 -8.188 20.359 1.00 72.19 260 ARG A O 1
ATOM 1892 N N . ALA A 1 261 ? -19.195 -6.437 20.545 1.00 64.50 261 ALA A N 1
ATOM 1893 C CA . ALA A 1 261 ? -18.938 -6.578 21.977 1.00 64.50 261 ALA A CA 1
ATOM 1894 C C . ALA A 1 261 ? -19.868 -5.721 22.850 1.00 64.50 261 ALA A C 1
ATOM 1896 O O . ALA A 1 261 ? -19.878 -5.903 24.062 1.00 64.50 261 ALA A O 1
ATOM 1897 N N . ALA A 1 262 ? -20.621 -4.782 22.265 1.00 65.06 262 ALA A N 1
ATOM 1898 C CA . ALA A 1 262 ? -21.619 -4.020 23.004 1.00 65.06 262 ALA A CA 1
ATOM 1899 C C . ALA A 1 262 ? -22.788 -4.954 23.376 1.00 65.06 262 ALA A C 1
ATOM 1901 O O . ALA A 1 262 ? -23.378 -5.539 22.461 1.00 65.06 262 ALA A O 1
ATOM 1902 N N . PRO A 1 263 ? -23.105 -5.131 24.672 1.00 54.16 263 PRO A N 1
ATOM 1903 C CA . PRO A 1 263 ? -24.253 -5.926 25.077 1.00 54.16 263 PRO A CA 1
ATOM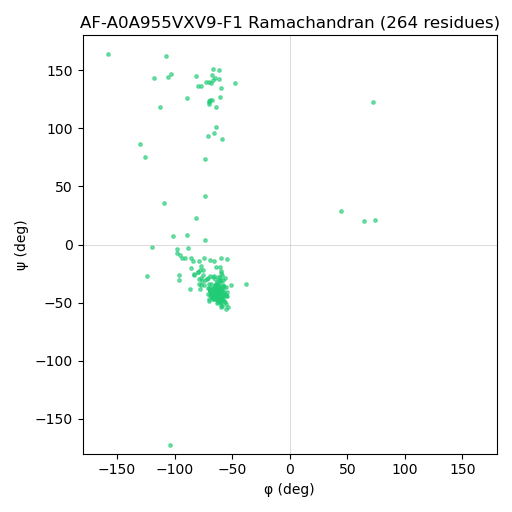 1904 C C . PRO A 1 263 ? -25.523 -5.317 24.478 1.00 54.16 263 PRO A C 1
ATOM 1906 O O . PRO A 1 263 ? -25.703 -4.097 24.463 1.00 54.16 263 PRO A O 1
ATOM 1909 N N . GLN A 1 264 ? -26.380 -6.176 23.926 1.00 53.97 264 GLN A N 1
ATOM 1910 C CA . GLN A 1 264 ? -27.751 -5.809 23.595 1.00 53.97 264 GLN A CA 1
ATOM 1911 C C . GLN A 1 264 ? -28.519 -5.724 24.911 1.00 53.97 264 GLN A C 1
ATOM 1913 O O . GLN A 1 264 ? -29.265 -6.636 25.250 1.00 53.97 264 GLN A O 1
ATOM 1918 N N . ASP A 1 265 ? -28.269 -4.669 25.680 1.00 46.41 265 ASP A N 1
ATOM 1919 C CA . ASP A 1 265 ? -29.095 -4.347 26.835 1.00 46.41 265 ASP A CA 1
ATOM 1920 C C . ASP A 1 265 ? -30.441 -3.856 26.288 1.00 46.41 265 ASP A C 1
ATOM 1922 O O . ASP A 1 265 ? -30.592 -2.701 25.877 1.00 46.41 265 ASP A O 1
ATOM 1926 N N . GLY A 1 266 ? -31.367 -4.808 26.174 1.00 46.78 266 GLY A N 1
ATOM 1927 C CA . GLY A 1 266 ? -32.806 -4.594 26.089 1.00 46.78 266 GLY A CA 1
ATOM 1928 C C . GLY A 1 266 ? -33.431 -4.795 27.458 1.00 46.78 266 GLY A C 1
ATOM 1929 O O . GLY A 1 266 ? -32.976 -5.717 28.172 1.00 46.78 266 GLY A O 1
#